Protein AF-A0A7S2SPG0-F1 (afdb_monomer)

Structure (mmCIF, N/CA/C/O backbone):
data_AF-A0A7S2SPG0-F1
#
_entry.id   AF-A0A7S2SPG0-F1
#
loop_
_atom_site.group_PDB
_atom_site.id
_atom_site.type_symbol
_atom_site.label_atom_id
_atom_site.label_alt_id
_atom_site.label_comp_id
_atom_site.label_asym_id
_atom_site.label_entity_id
_atom_site.label_seq_id
_atom_site.pdbx_PDB_ins_code
_atom_site.Cartn_x
_atom_site.Cartn_y
_atom_site.Cartn_z
_atom_site.occupancy
_atom_site.B_iso_or_equiv
_atom_site.auth_seq_id
_atom_site.auth_comp_id
_atom_site.auth_asym_id
_atom_site.auth_atom_id
_atom_site.pdbx_PDB_model_num
ATOM 1 N N . CYS A 1 1 ? -19.051 16.362 50.973 1.00 33.84 1 CYS A N 1
ATOM 2 C CA . CYS A 1 1 ? -20.013 16.097 49.892 1.00 33.84 1 CYS A CA 1
ATOM 3 C C . CYS A 1 1 ? -20.230 14.604 49.915 1.00 33.84 1 CYS A C 1
ATOM 5 O O . CYS A 1 1 ? -19.245 13.893 49.806 1.00 33.84 1 CYS A O 1
ATOM 7 N N . GLU A 1 2 ? -21.424 14.134 50.247 1.00 32.09 2 GLU A N 1
ATOM 8 C CA . GLU A 1 2 ? -21.723 12.703 50.167 1.00 32.09 2 GLU A CA 1
ATOM 9 C C . GLU A 1 2 ? -21.779 12.334 48.688 1.00 32.09 2 GLU A C 1
ATOM 11 O O . GLU A 1 2 ? -22.306 13.106 47.884 1.00 32.09 2 GLU A O 1
ATOM 16 N N . ALA A 1 3 ? -21.163 11.215 48.315 1.00 42.97 3 ALA A N 1
ATOM 17 C CA . ALA A 1 3 ? -21.293 10.710 46.964 1.00 42.97 3 ALA A CA 1
ATOM 18 C C . ALA A 1 3 ? -22.770 10.392 46.726 1.00 42.97 3 ALA A C 1
ATOM 20 O O . ALA A 1 3 ? -23.352 9.570 47.435 1.00 42.97 3 ALA A O 1
ATOM 21 N N . ALA A 1 4 ? -23.383 11.087 45.772 1.00 53.12 4 ALA A N 1
ATOM 22 C CA . ALA A 1 4 ? -24.693 10.709 45.283 1.00 53.12 4 ALA A CA 1
ATOM 23 C C . ALA A 1 4 ? -24.499 9.411 44.496 1.00 53.12 4 ALA A C 1
ATOM 25 O O . ALA A 1 4 ? -23.894 9.417 43.428 1.00 53.12 4 ALA A O 1
ATOM 26 N N . TRP A 1 5 ? -24.934 8.297 45.074 1.00 60.16 5 TRP A N 1
ATOM 27 C CA . TRP A 1 5 ? -25.077 7.051 44.337 1.00 60.16 5 TRP A CA 1
ATOM 28 C C . TRP A 1 5 ? -26.116 7.290 43.244 1.00 60.16 5 TRP A C 1
ATOM 30 O O . TRP A 1 5 ? -27.226 7.733 43.548 1.00 60.16 5 TRP A O 1
ATOM 40 N N . GLU A 1 6 ? -25.762 7.035 41.987 1.00 73.31 6 GLU A N 1
ATOM 41 C CA . GLU A 1 6 ? -26.775 6.921 40.944 1.00 73.31 6 GLU A CA 1
ATOM 42 C C . GLU A 1 6 ? -27.509 5.600 41.162 1.00 73.31 6 GLU A C 1
ATOM 44 O O . GLU A 1 6 ? -26.894 4.540 41.289 1.00 73.31 6 GLU A O 1
ATOM 49 N N . THR A 1 7 ? -28.828 5.679 41.290 1.00 79.19 7 THR A N 1
ATOM 50 C CA . THR A 1 7 ? -29.678 4.521 41.540 1.00 79.19 7 THR A CA 1
ATOM 51 C C . THR A 1 7 ? -30.852 4.535 40.580 1.00 79.19 7 THR A C 1
ATOM 53 O O . THR A 1 7 ? -31.368 5.586 40.196 1.00 79.19 7 THR A O 1
ATOM 56 N N . PHE A 1 8 ? -31.300 3.344 40.213 1.00 85.38 8 PHE A N 1
ATOM 57 C CA . PHE A 1 8 ? -32.547 3.131 39.500 1.00 85.38 8 PHE A CA 1
ATOM 58 C C . PHE A 1 8 ? -33.284 1.958 40.145 1.00 85.38 8 PHE A C 1
ATOM 60 O O . PHE A 1 8 ? -32.693 1.145 40.857 1.00 85.38 8 PHE A O 1
ATOM 67 N N . ALA A 1 9 ? -34.587 1.874 39.895 1.00 84.31 9 ALA A N 1
ATOM 68 C CA . ALA A 1 9 ? -35.409 0.759 40.340 1.00 84.31 9 ALA A CA 1
ATOM 69 C C . ALA A 1 9 ? -35.769 -0.123 39.142 1.00 84.31 9 ALA A C 1
ATOM 71 O O . ALA A 1 9 ? -36.218 0.377 38.110 1.00 84.31 9 ALA A O 1
ATOM 72 N N . LEU A 1 10 ? -35.620 -1.437 39.300 1.00 84.00 10 LEU A N 1
ATOM 73 C CA . LEU A 1 10 ? -36.009 -2.433 38.305 1.00 84.00 10 LEU A CA 1
ATOM 74 C C . LEU A 1 10 ? -37.016 -3.399 38.922 1.00 84.00 10 LEU A C 1
ATOM 76 O O . LEU A 1 10 ? -36.796 -3.943 40.002 1.00 84.00 10 LEU A O 1
ATOM 80 N N . THR A 1 11 ? -38.134 -3.632 38.235 1.00 81.25 11 THR A N 1
ATOM 81 C CA . THR A 1 11 ? -39.127 -4.605 38.711 1.00 81.25 11 THR A CA 1
ATOM 82 C C . THR A 1 11 ? -38.699 -6.027 38.350 1.00 81.25 11 THR A C 1
ATOM 84 O O . THR A 1 11 ? -38.148 -6.260 37.277 1.00 81.25 11 THR A O 1
ATOM 87 N N . ALA A 1 12 ? -39.039 -7.015 39.181 1.00 74.56 12 ALA A N 1
ATOM 88 C CA . ALA A 1 12 ? -38.758 -8.426 38.885 1.00 74.56 12 ALA A CA 1
ATOM 89 C C . ALA A 1 12 ? -39.431 -8.929 37.581 1.00 74.56 12 ALA A C 1
ATOM 91 O O . ALA A 1 12 ? -38.989 -9.894 36.952 1.00 74.56 12 ALA A O 1
ATOM 92 N N . ASN A 1 13 ? -40.491 -8.255 37.127 1.00 76.25 13 ASN A N 1
ATOM 93 C CA . ASN A 1 13 ? -41.183 -8.586 35.882 1.00 76.25 13 ASN A CA 1
ATOM 94 C C . ASN A 1 13 ? -40.542 -7.963 34.636 1.00 76.25 13 ASN A C 1
ATOM 96 O O . ASN A 1 13 ? -40.964 -8.315 33.538 1.00 76.25 13 ASN A O 1
ATOM 100 N N . ALA A 1 14 ? -39.524 -7.113 34.790 1.00 84.62 14 ALA A N 1
ATOM 101 C CA . ALA A 1 14 ? -38.835 -6.489 33.669 1.00 84.62 14 ALA A CA 1
ATOM 102 C C . ALA A 1 14 ? -38.272 -7.535 32.692 1.00 84.62 14 ALA A C 1
ATOM 104 O O . ALA A 1 14 ? -37.868 -8.639 33.077 1.00 84.62 14 ALA A O 1
ATOM 105 N N . SER A 1 15 ? -38.285 -7.190 31.415 1.00 88.88 15 SER A N 1
ATOM 106 C CA . SER A 1 15 ? -37.595 -7.893 30.341 1.00 88.88 15 SER A CA 1
ATOM 107 C C . SER A 1 15 ? -36.087 -7.627 30.382 1.00 88.88 15 SER A C 1
ATOM 109 O O . SER A 1 15 ? -35.615 -6.723 31.069 1.00 88.88 15 SER A O 1
ATOM 111 N N . GLU A 1 16 ? -35.325 -8.416 29.626 1.00 89.81 16 GLU A N 1
ATOM 112 C CA . GLU A 1 16 ? -33.881 -8.212 29.438 1.00 89.81 16 GLU A CA 1
ATOM 113 C C . GLU A 1 16 ? -33.576 -6.821 28.868 1.00 89.81 16 GLU A C 1
ATOM 115 O O . GLU A 1 16 ? -32.728 -6.121 29.409 1.00 89.81 16 GLU A O 1
ATOM 120 N N . ALA A 1 17 ? -34.352 -6.368 27.876 1.00 90.88 17 ALA A N 1
ATOM 121 C CA . ALA A 1 17 ? -34.214 -5.035 27.286 1.00 90.88 17 ALA A CA 1
ATOM 122 C C . ALA A 1 17 ? -34.545 -3.899 28.272 1.00 90.88 17 ALA A C 1
ATOM 124 O O . ALA A 1 17 ? -33.915 -2.847 28.243 1.00 90.88 17 ALA A O 1
ATOM 125 N N . GLU A 1 18 ? -35.526 -4.090 29.160 1.00 91.56 18 GLU A N 1
ATOM 126 C CA . GLU A 1 18 ? -35.825 -3.107 30.213 1.00 91.56 18 GLU A CA 1
ATOM 127 C C . GLU A 1 18 ? -34.725 -3.066 31.282 1.00 91.56 18 GLU A C 1
ATOM 129 O O . GLU A 1 18 ? -34.444 -1.997 31.815 1.00 91.56 18 GLU A O 1
ATOM 134 N N . CYS A 1 19 ? -34.093 -4.205 31.585 1.00 90.88 19 CYS A N 1
ATOM 135 C CA . CYS A 1 19 ? -32.920 -4.265 32.457 1.00 90.88 19 CYS A CA 1
ATOM 136 C C . CYS A 1 19 ? -31.725 -3.537 31.831 1.00 90.88 19 CYS A C 1
ATOM 138 O O . CYS A 1 19 ? -31.141 -2.680 32.488 1.00 90.88 19 CYS A O 1
ATOM 140 N N . GLU A 1 20 ? -31.408 -3.834 30.568 1.00 91.75 20 GLU A N 1
ATOM 141 C CA . GLU A 1 20 ? -30.327 -3.190 29.810 1.00 91.75 20 GLU A CA 1
ATOM 142 C C . GLU A 1 20 ? -30.519 -1.672 29.784 1.00 91.75 20 GLU A C 1
ATOM 144 O O . GLU A 1 20 ? -29.670 -0.931 30.275 1.00 91.75 20 GLU A O 1
ATOM 149 N N . ALA A 1 21 ? -31.698 -1.214 29.353 1.00 90.88 21 ALA A N 1
ATOM 150 C CA . ALA A 1 21 ? -32.011 0.208 29.293 1.00 90.88 21 ALA A CA 1
ATOM 151 C C . ALA A 1 21 ? -31.927 0.899 30.663 1.00 90.88 21 ALA A C 1
ATOM 153 O O . ALA A 1 21 ? -31.549 2.064 30.727 1.00 90.88 21 ALA A O 1
ATOM 154 N N . ALA A 1 22 ? -32.285 0.212 31.754 1.00 90.25 22 ALA A N 1
ATOM 155 C CA . ALA A 1 22 ? -32.208 0.773 33.099 1.00 90.25 22 ALA A CA 1
ATOM 156 C C . ALA A 1 22 ? -30.7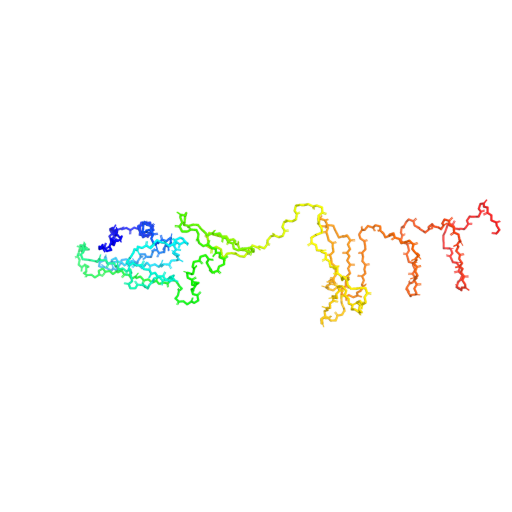55 0.945 33.573 1.00 90.25 22 ALA A C 1
ATOM 158 O O . ALA A 1 22 ? -30.412 2.002 34.101 1.00 90.25 22 ALA A O 1
ATOM 159 N N . TRP A 1 23 ? -29.892 -0.044 33.331 1.00 88.69 23 TRP A N 1
ATOM 160 C CA . TRP A 1 23 ? -28.461 0.052 33.634 1.00 88.69 23 TRP A CA 1
ATOM 161 C C . TRP A 1 23 ? -27.761 1.130 32.804 1.00 88.69 23 TRP A C 1
ATOM 163 O O . TRP A 1 23 ? -26.967 1.885 33.353 1.00 88.69 23 TRP A O 1
ATOM 173 N N . GLU A 1 24 ? -28.100 1.265 31.522 1.00 89.25 24 GLU A N 1
ATOM 174 C CA . GLU A 1 24 ? -27.547 2.298 30.630 1.00 89.25 24 GLU A CA 1
ATOM 175 C C . GLU A 1 24 ? -28.074 3.719 30.924 1.00 89.25 24 GLU A C 1
ATOM 177 O O . GLU A 1 24 ? -27.635 4.687 30.303 1.00 89.25 24 GLU A O 1
ATOM 182 N N . THR A 1 25 ? -28.991 3.891 31.891 1.00 86.69 25 THR A N 1
ATOM 183 C CA . THR A 1 25 ? -29.312 5.234 32.419 1.00 86.69 25 THR A CA 1
ATOM 184 C C . THR A 1 25 ? -28.245 5.775 33.363 1.00 86.69 25 THR A C 1
ATOM 186 O O . THR A 1 25 ? -28.190 6.989 33.576 1.00 86.69 25 THR A O 1
ATOM 189 N N . LEU A 1 26 ? -27.415 4.894 33.929 1.00 82.19 26 LEU A N 1
ATOM 190 C CA . LEU A 1 26 ? -26.302 5.290 34.774 1.00 82.19 26 LEU A CA 1
ATOM 191 C C . LEU A 1 26 ? -25.246 5.966 33.904 1.00 82.19 26 LEU A C 1
ATOM 193 O O . LEU A 1 26 ? -24.768 5.398 32.924 1.00 82.19 26 LEU A O 1
ATOM 197 N N . THR A 1 27 ? -24.849 7.182 34.264 1.00 78.12 27 THR A N 1
ATOM 198 C CA . THR A 1 27 ? -23.947 7.993 33.436 1.00 78.12 27 THR A CA 1
ATOM 199 C C . THR A 1 27 ? -22.568 7.361 33.284 1.00 78.12 27 THR A C 1
ATOM 201 O O . THR A 1 27 ? -21.860 7.627 32.319 1.00 78.12 27 THR A O 1
ATOM 204 N N . ASN A 1 28 ? -22.186 6.489 34.215 1.00 73.19 28 ASN A N 1
ATOM 205 C CA . ASN A 1 28 ? -20.940 5.739 34.193 1.00 73.19 28 ASN A CA 1
ATOM 206 C C . ASN A 1 28 ? -21.048 4.374 33.489 1.00 73.19 28 ASN A C 1
ATOM 208 O O . ASN A 1 28 ? -20.110 3.591 33.606 1.00 73.19 28 ASN A O 1
ATOM 212 N N . VAL A 1 29 ? -22.133 4.076 32.767 1.00 80.25 29 VAL A N 1
ATOM 213 C CA . VAL A 1 29 ? -22.357 2.804 32.060 1.00 80.25 29 VAL A CA 1
ATOM 214 C C . VAL A 1 29 ? -22.743 3.087 30.606 1.00 80.25 29 VAL A C 1
ATOM 216 O O . VAL A 1 29 ? -23.726 3.768 30.354 1.00 80.25 29 VAL A O 1
ATOM 219 N N . GLU A 1 30 ? -21.964 2.596 29.632 1.00 83.12 30 GLU A N 1
ATOM 220 C CA . GLU A 1 30 ? -22.268 2.807 28.201 1.00 83.12 30 GLU A CA 1
ATOM 221 C C . GLU A 1 30 ? -23.033 1.628 27.611 1.00 83.12 30 GLU A C 1
ATOM 223 O O . GLU A 1 30 ? -23.935 1.839 26.805 1.00 83.12 30 GLU A O 1
ATOM 228 N N . ARG A 1 31 ? -22.642 0.398 27.965 1.00 86.81 31 ARG A N 1
ATOM 229 C CA . ARG A 1 31 ? -23.320 -0.805 27.494 1.00 86.81 31 ARG A CA 1
ATOM 230 C C . ARG A 1 31 ? -23.255 -1.952 28.483 1.00 86.81 31 ARG A C 1
ATOM 232 O O . ARG A 1 31 ? -22.168 -2.288 28.970 1.00 86.81 31 ARG A O 1
ATOM 239 N N . VAL A 1 32 ? -24.396 -2.602 28.685 1.00 89.00 32 VAL A N 1
ATOM 240 C CA . VAL A 1 32 ? -24.493 -3.876 29.403 1.00 89.00 32 VAL A CA 1
ATOM 241 C C . VAL A 1 32 ? -25.325 -4.888 28.628 1.00 89.00 32 VAL A C 1
ATOM 243 O O . VAL A 1 32 ? -26.234 -4.533 27.891 1.00 89.00 32 VAL A O 1
ATOM 246 N N . THR A 1 33 ? -25.084 -6.164 28.889 1.00 91.50 33 THR A N 1
ATOM 247 C CA . THR A 1 33 ? -25.973 -7.250 28.497 1.00 91.50 33 THR A CA 1
ATOM 248 C C . THR A 1 33 ? -26.693 -7.753 29.744 1.00 91.50 33 THR A C 1
ATOM 250 O O . THR A 1 33 ? -26.061 -8.207 30.700 1.00 91.50 33 THR A O 1
ATOM 253 N N . CYS A 1 34 ? -28.025 -7.706 29.746 1.00 91.00 34 CYS A N 1
ATOM 254 C CA . CYS A 1 34 ? -28.840 -8.302 30.803 1.00 91.00 34 CYS A CA 1
ATOM 255 C C . CYS A 1 34 ? -29.406 -9.651 30.356 1.00 91.00 34 CYS A C 1
ATOM 257 O O . CYS A 1 34 ? -30.200 -9.706 29.424 1.00 91.00 34 CYS A O 1
ATOM 259 N N . ASN A 1 35 ? -29.085 -10.723 31.079 1.00 89.38 35 ASN A N 1
ATOM 260 C CA . ASN A 1 35 ? -29.704 -12.034 30.889 1.00 89.38 35 ASN A CA 1
ATOM 261 C C . ASN A 1 35 ? -30.684 -12.324 32.027 1.00 89.38 35 ASN A C 1
ATOM 263 O O . ASN A 1 35 ? -30.310 -12.297 33.204 1.00 89.38 35 ASN A O 1
ATOM 267 N N . LYS A 1 36 ? -31.933 -12.644 31.687 1.00 85.06 36 LYS A N 1
ATOM 268 C CA . LYS A 1 36 ? -32.958 -13.060 32.642 1.00 85.06 36 LYS A CA 1
ATOM 269 C C . LYS A 1 36 ? -32.997 -14.583 32.692 1.00 85.06 36 LYS A C 1
ATOM 271 O O . LYS A 1 36 ? -33.364 -15.253 31.730 1.00 85.06 36 LYS A O 1
ATOM 276 N N . GLY A 1 37 ? -32.635 -15.146 33.839 1.00 76.38 37 GLY A N 1
ATOM 277 C CA . GLY A 1 37 ? -32.713 -16.585 34.067 1.00 76.38 37 GLY A CA 1
ATOM 278 C C . GLY A 1 37 ? -34.148 -17.105 33.957 1.00 76.38 37 GLY A C 1
ATOM 279 O O . GLY A 1 37 ? -35.115 -16.401 34.258 1.00 76.38 37 GLY A O 1
ATOM 280 N N . VAL A 1 38 ? -34.291 -18.365 33.535 1.00 65.00 38 VAL A N 1
ATOM 281 C CA . VAL A 1 38 ? -35.595 -19.038 33.474 1.00 65.00 38 VAL A CA 1
ATOM 282 C C . VAL A 1 38 ? -36.173 -19.114 34.893 1.00 65.00 38 VAL A C 1
ATOM 284 O O . VAL A 1 38 ? -35.480 -19.627 35.777 1.00 65.00 38 VAL A O 1
ATOM 287 N N . PRO A 1 39 ? -37.417 -18.654 35.132 1.00 62.78 39 PRO A N 1
ATOM 288 C CA . PRO A 1 39 ? -38.024 -18.752 36.448 1.00 62.78 39 PRO A CA 1
ATOM 289 C C . PRO A 1 39 ? -38.052 -20.205 36.912 1.00 62.78 39 PRO A C 1
ATOM 291 O O . PRO A 1 39 ? -38.530 -21.089 36.194 1.00 62.78 39 PRO A O 1
ATOM 294 N N . GLY A 1 40 ? -37.534 -20.461 38.113 1.00 59.72 40 GLY A N 1
ATOM 295 C CA . GLY A 1 40 ? -37.641 -21.777 38.731 1.00 59.72 40 GLY A CA 1
ATOM 296 C C . GLY A 1 40 ? -39.110 -22.166 38.984 1.00 59.72 40 GLY A C 1
ATOM 297 O O . GLY A 1 40 ? -40.012 -21.340 38.833 1.00 59.72 40 GLY A O 1
ATOM 298 N N . PRO A 1 41 ? -39.387 -23.397 39.456 1.00 51.62 41 PRO A N 1
ATOM 299 C CA . PRO A 1 41 ? -40.741 -23.854 39.809 1.00 51.62 41 PRO A CA 1
ATOM 300 C C . PRO A 1 41 ? -41.483 -22.952 40.811 1.00 51.62 41 PRO A C 1
ATOM 302 O O . PRO A 1 41 ? -42.696 -23.071 40.970 1.00 51.62 41 PRO A O 1
ATOM 305 N N . VAL A 1 42 ? -40.746 -22.078 41.502 1.00 55.25 42 VAL A N 1
ATOM 306 C CA . VAL A 1 42 ? -41.217 -21.166 42.547 1.00 55.25 42 VAL A CA 1
ATOM 307 C C . VAL A 1 42 ? -41.361 -19.716 42.054 1.00 55.25 42 VAL A C 1
ATOM 309 O O . VAL A 1 42 ? -41.791 -18.859 42.818 1.00 55.25 42 VAL A O 1
ATOM 312 N N . GLY A 1 43 ? -41.047 -19.433 40.784 1.00 57.25 43 GLY A N 1
ATOM 313 C CA . GLY A 1 43 ? -41.118 -18.085 40.212 1.00 57.25 43 GLY A CA 1
ATOM 314 C C . GLY A 1 43 ? -39.936 -17.176 40.566 1.00 57.25 43 GLY A C 1
ATOM 315 O O . GLY A 1 43 ? -40.066 -15.962 40.429 1.00 57.25 43 GLY A O 1
ATOM 316 N N . ASP A 1 44 ? -38.805 -17.734 41.013 1.00 62.53 44 ASP A N 1
ATOM 317 C CA . ASP A 1 44 ? -37.601 -16.955 41.326 1.00 62.53 44 ASP A CA 1
ATOM 318 C C . ASP A 1 44 ? -37.099 -16.219 40.072 1.00 62.53 44 ASP A C 1
ATOM 320 O O . ASP A 1 44 ? -36.987 -16.812 38.997 1.00 62.53 44 ASP A O 1
ATOM 324 N N . VAL A 1 45 ? -36.792 -14.929 40.204 1.00 70.19 45 VAL A N 1
ATOM 325 C CA . VAL A 1 45 ? -36.241 -14.112 39.117 1.00 70.19 45 VAL A CA 1
ATOM 326 C C . VAL A 1 45 ? -34.747 -13.923 39.345 1.00 70.19 45 VAL A C 1
ATOM 328 O O . VAL A 1 45 ? -34.330 -13.438 40.396 1.00 70.19 45 VAL A O 1
ATOM 331 N N . MET A 1 46 ? -33.963 -14.293 38.335 1.00 74.62 46 MET A N 1
ATOM 332 C CA . MET A 1 46 ? -32.512 -14.139 38.302 1.00 74.62 46 MET A CA 1
ATOM 333 C C . MET A 1 46 ? -32.155 -13.161 37.185 1.00 74.62 46 MET A C 1
ATOM 335 O O . MET A 1 46 ? -32.545 -13.399 36.041 1.00 74.62 46 MET A O 1
ATOM 339 N N . PHE A 1 47 ? -31.400 -12.108 37.492 1.00 83.44 47 PHE A N 1
ATOM 340 C CA . PHE A 1 47 ? -30.743 -11.289 36.472 1.00 83.44 47 PHE A CA 1
ATOM 341 C C . PHE A 1 47 ? -29.228 -11.448 36.581 1.00 83.44 47 PHE A C 1
ATOM 343 O O . PHE A 1 47 ? -28.651 -11.271 37.657 1.00 83.44 47 PHE A O 1
ATOM 350 N N . THR A 1 48 ? -28.601 -11.766 35.454 1.00 86.25 48 THR A N 1
ATOM 351 C CA . THR A 1 48 ? -27.152 -11.693 35.275 1.00 86.25 48 THR A CA 1
ATOM 352 C C . THR A 1 48 ? -26.861 -10.471 34.424 1.00 86.25 48 THR A C 1
ATOM 354 O O . THR A 1 48 ? -27.275 -10.414 33.266 1.00 86.25 48 THR A O 1
ATOM 357 N N . VAL A 1 49 ? -26.184 -9.491 35.013 1.00 87.50 49 VAL A N 1
ATOM 358 C CA . VAL A 1 49 ? -25.812 -8.238 34.352 1.00 87.50 49 VAL A CA 1
ATOM 359 C C . VAL A 1 49 ? -24.344 -8.326 33.978 1.00 87.50 49 VAL A C 1
ATOM 361 O O . VAL A 1 49 ? -23.495 -8.573 34.835 1.00 87.50 49 VAL A O 1
ATOM 364 N N . ILE A 1 50 ? -24.060 -8.142 32.698 1.00 86.25 50 ILE A N 1
ATOM 365 C CA . ILE A 1 50 ? -22.740 -8.312 32.112 1.00 86.25 50 ILE A CA 1
ATOM 366 C C . ILE A 1 50 ? -22.283 -6.960 31.563 1.00 86.25 50 ILE A C 1
ATOM 368 O O . ILE A 1 50 ? -22.945 -6.395 30.697 1.00 86.25 50 ILE A O 1
ATOM 372 N N . PHE A 1 51 ? -21.168 -6.425 32.059 1.00 83.50 51 PHE A N 1
ATOM 373 C CA . PHE A 1 51 ? -20.640 -5.139 31.593 1.00 83.50 51 PHE A CA 1
ATOM 374 C C . PHE A 1 51 ? -19.840 -5.296 30.298 1.00 83.50 51 PHE A C 1
ATOM 376 O O . PHE A 1 51 ? -18.738 -5.846 30.304 1.00 83.50 51 PHE A O 1
ATOM 383 N N . ASP A 1 52 ? -20.381 -4.775 29.194 1.00 81.69 52 ASP A N 1
ATOM 384 C CA . ASP A 1 52 ? -19.748 -4.846 27.874 1.00 81.69 52 ASP A CA 1
ATOM 385 C C . ASP A 1 52 ? -18.830 -3.651 27.606 1.00 81.69 52 ASP A C 1
ATOM 387 O O . ASP A 1 52 ? -17.761 -3.801 27.006 1.00 81.69 52 ASP A O 1
ATOM 391 N N . LYS A 1 53 ? -19.254 -2.444 28.008 1.00 77.25 53 LYS A N 1
ATOM 392 C CA . LYS A 1 53 ? -18.509 -1.212 27.737 1.00 77.25 53 LYS A CA 1
ATOM 393 C C . LYS A 1 53 ? -18.803 -0.109 28.754 1.00 77.25 53 LYS A C 1
ATOM 395 O O . LYS A 1 53 ? -19.953 0.174 29.084 1.00 77.25 53 LYS A O 1
ATOM 400 N N . PHE A 1 54 ? -17.745 0.573 29.180 1.00 77.31 54 PHE A N 1
ATOM 401 C CA . PHE A 1 54 ? -17.828 1.829 29.926 1.00 77.31 54 PHE A CA 1
ATOM 402 C C . PHE A 1 54 ? -17.669 3.033 28.983 1.00 77.31 54 PHE A C 1
ATOM 404 O O . PHE A 1 54 ? -16.942 2.904 27.991 1.00 77.31 54 PHE A O 1
ATOM 411 N N . PRO A 1 55 ? -18.285 4.193 29.292 1.00 72.38 55 PRO A N 1
ATOM 412 C CA . PRO A 1 55 ? -18.179 5.395 28.467 1.00 72.38 55 PRO A CA 1
ATOM 413 C C . PRO A 1 55 ? -16.725 5.807 28.233 1.00 72.38 55 PRO A C 1
ATOM 415 O O . PRO A 1 55 ? -15.884 5.661 29.115 1.00 72.38 55 PRO A O 1
ATOM 418 N N . VAL A 1 56 ? -16.431 6.353 27.048 1.00 67.94 56 VAL A N 1
ATOM 419 C CA . VAL A 1 56 ? -15.086 6.855 26.688 1.00 67.94 56 VAL A CA 1
ATOM 420 C C . VAL A 1 56 ? -14.752 8.169 27.403 1.00 67.94 56 VAL A C 1
ATOM 422 O O . VAL A 1 56 ? -13.584 8.445 27.687 1.00 67.94 56 VAL A O 1
ATOM 425 N N . ILE A 1 57 ? -15.762 8.964 27.763 1.00 65.12 57 ILE A N 1
ATOM 426 C CA . ILE A 1 57 ? -15.595 10.146 28.614 1.00 65.12 57 ILE A CA 1
ATOM 427 C C . ILE A 1 57 ? -15.892 9.728 30.060 1.00 65.12 57 ILE A C 1
ATOM 429 O O . ILE A 1 57 ? -16.999 9.267 30.335 1.00 65.12 57 ILE A O 1
ATOM 433 N N . PRO A 1 58 ? -14.934 9.864 30.993 1.00 59.44 58 PRO A N 1
ATOM 434 C CA . PRO A 1 58 ? -15.114 9.355 32.340 1.00 59.44 58 PRO A CA 1
ATOM 435 C C . PRO A 1 58 ? -16.084 10.250 33.107 1.00 59.44 58 PRO A C 1
ATOM 437 O O . PRO A 1 58 ? -15.849 11.446 33.281 1.00 59.44 58 PRO A O 1
ATOM 440 N N . HIS A 1 59 ? -17.145 9.654 33.637 1.00 63.16 59 HIS A N 1
ATOM 441 C CA . HIS A 1 59 ? -18.055 10.322 34.559 1.00 63.16 59 HIS A CA 1
ATOM 442 C C . HIS A 1 59 ? -17.510 10.174 35.988 1.00 63.16 59 HIS A C 1
ATOM 444 O O . HIS A 1 59 ? -17.876 9.266 36.729 1.00 63.16 59 HIS A O 1
ATOM 450 N N . GLN A 1 60 ? -16.557 11.038 36.356 1.00 58.16 60 GLN A N 1
ATOM 451 C CA . GLN A 1 60 ? -15.957 11.067 37.696 1.00 58.16 60 GLN A CA 1
ATOM 452 C C . GLN A 1 60 ? -16.649 12.084 38.608 1.00 58.16 60 GLN A C 1
ATOM 454 O O . GLN A 1 60 ? -16.983 13.197 38.200 1.00 58.16 60 GLN A O 1
ATOM 459 N N . SER A 1 61 ? -16.790 11.719 39.884 1.00 51.91 61 SER A N 1
ATOM 460 C CA . SER A 1 61 ? -17.095 12.661 40.965 1.00 51.91 61 SER A CA 1
ATOM 461 C C . SER A 1 61 ? -15.826 12.950 41.770 1.00 51.91 61 SER A C 1
ATOM 463 O O . SER A 1 61 ? -14.852 12.205 41.718 1.00 51.91 61 SER A O 1
ATOM 465 N N . ASN A 1 62 ? -15.834 13.998 42.592 1.00 47.03 62 ASN A N 1
ATOM 466 C CA . ASN A 1 62 ? -14.724 14.349 43.492 1.00 47.03 62 ASN A CA 1
ATOM 467 C C . ASN A 1 62 ? -14.442 13.320 44.614 1.00 47.03 62 ASN A C 1
ATOM 469 O O . ASN A 1 62 ? -13.669 13.611 45.526 1.00 47.03 62 ASN A O 1
ATOM 473 N N . ILE A 1 63 ? -15.105 12.162 44.586 1.00 47.62 63 ILE A N 1
ATOM 474 C CA . ILE A 1 63 ? -15.053 11.107 45.607 1.00 47.62 63 ILE A CA 1
ATOM 475 C C . ILE A 1 63 ? -14.727 9.744 44.982 1.00 47.62 63 ILE A C 1
ATOM 477 O O . ILE A 1 63 ? -14.160 8.893 45.663 1.00 47.62 63 ILE A O 1
ATOM 481 N N . PHE A 1 64 ? -15.022 9.545 43.694 1.00 53.59 64 PHE A N 1
ATOM 482 C CA . PHE A 1 64 ? -14.743 8.303 42.982 1.00 53.59 64 PHE A CA 1
ATOM 483 C C . PHE A 1 64 ? -13.931 8.576 41.719 1.00 53.59 64 PHE A C 1
ATOM 485 O O . PHE A 1 64 ? -14.412 9.182 40.762 1.00 53.59 64 PHE A O 1
ATOM 492 N N . THR A 1 65 ? -12.694 8.085 41.733 1.00 56.12 65 THR A N 1
ATOM 493 C CA . THR A 1 65 ? -11.772 8.073 40.598 1.00 56.12 65 THR A CA 1
ATOM 494 C C . THR A 1 65 ? -11.330 6.634 40.364 1.00 56.12 65 THR A C 1
ATOM 496 O O . THR A 1 65 ? -10.930 5.958 41.312 1.00 56.12 65 THR A O 1
ATOM 499 N N . HIS A 1 66 ? -11.391 6.168 39.121 1.00 56.75 66 HIS A N 1
ATOM 500 C CA . HIS A 1 66 ? -10.836 4.880 38.713 1.00 56.75 66 HIS A CA 1
ATOM 501 C C . HIS A 1 66 ? -10.002 5.072 37.442 1.00 56.75 66 HIS A C 1
ATOM 503 O O . HIS A 1 66 ? -10.344 5.902 36.599 1.00 56.75 66 HIS A O 1
ATOM 509 N N . ASP A 1 67 ? -8.942 4.281 37.285 1.00 53.50 67 ASP A N 1
ATOM 510 C CA . ASP A 1 67 ? -8.018 4.323 36.138 1.00 53.50 67 ASP A CA 1
ATOM 511 C C . ASP A 1 67 ? -8.519 3.455 34.966 1.00 53.50 67 ASP A C 1
ATOM 513 O O . ASP A 1 67 ? -7.745 2.880 34.198 1.00 53.50 67 ASP A O 1
ATOM 517 N N . GLY A 1 68 ? -9.847 3.361 34.822 1.00 57.97 68 GLY A N 1
ATOM 518 C CA . GLY A 1 68 ? -10.517 2.401 33.939 1.00 57.97 68 GLY A CA 1
ATOM 519 C C . GLY A 1 68 ? -10.850 1.100 34.633 1.00 57.97 68 GLY A C 1
ATOM 520 O O . GLY A 1 68 ? -10.135 0.685 35.536 1.00 57.97 68 GLY A O 1
ATOM 521 N N . ASN A 1 69 ? -11.945 0.473 34.210 1.00 64.56 69 ASN A N 1
ATOM 522 C CA . ASN A 1 69 ? -12.439 -0.773 34.788 1.00 64.56 69 ASN A CA 1
ATOM 523 C C . ASN A 1 69 ? -12.679 -0.699 36.310 1.00 64.56 69 ASN A C 1
ATOM 525 O O . ASN A 1 69 ? -11.918 -1.288 37.088 1.00 64.56 69 ASN A O 1
ATOM 529 N N . PRO A 1 70 ? -13.697 0.061 36.759 1.00 72.00 70 PRO A N 1
ATOM 530 C CA . PRO A 1 70 ? -14.078 0.066 38.167 1.00 72.00 70 PRO A CA 1
ATOM 531 C C . PRO A 1 70 ? -14.331 -1.371 38.641 1.00 72.00 70 PRO A C 1
ATOM 533 O O . PRO A 1 70 ? -14.827 -2.208 37.892 1.00 72.00 70 PRO A O 1
ATOM 536 N N . THR A 1 71 ? -13.956 -1.688 39.880 1.00 73.62 71 THR A N 1
ATOM 537 C CA . THR A 1 71 ? -14.107 -3.061 40.381 1.00 73.62 71 THR A CA 1
ATOM 538 C C . THR A 1 71 ? -15.587 -3.441 40.433 1.00 73.62 71 THR A C 1
ATOM 540 O O . THR A 1 71 ? -16.415 -2.610 40.801 1.00 73.62 71 THR A O 1
ATOM 543 N N . ILE A 1 72 ? -15.933 -4.703 40.150 1.00 75.38 72 ILE A N 1
ATOM 544 C CA . ILE A 1 72 ? -17.325 -5.200 40.233 1.00 75.38 72 ILE A CA 1
ATOM 545 C C . ILE A 1 72 ? -17.969 -4.867 41.592 1.00 75.38 72 ILE A C 1
ATOM 547 O O . ILE A 1 72 ? -19.154 -4.572 41.663 1.00 75.38 72 ILE A O 1
ATOM 551 N N . ALA A 1 73 ? -17.180 -4.819 42.672 1.00 75.19 73 ALA A N 1
ATOM 552 C CA . ALA A 1 73 ? -17.642 -4.444 44.011 1.00 75.19 73 ALA A CA 1
ATOM 553 C C . ALA A 1 73 ? -18.177 -2.999 44.131 1.00 75.19 73 ALA A C 1
ATOM 555 O O . ALA A 1 73 ? -18.789 -2.665 45.144 1.00 75.19 73 ALA A O 1
ATOM 556 N N . SER A 1 74 ? -17.935 -2.140 43.138 1.00 75.31 74 SER A N 1
ATOM 557 C CA . SER A 1 74 ? -18.515 -0.794 43.058 1.00 75.31 74 SER A CA 1
ATOM 558 C C . SER A 1 74 ? -19.962 -0.788 42.555 1.00 75.31 74 SER A C 1
ATOM 560 O O . SER A 1 74 ? -20.661 0.207 42.743 1.00 75.31 74 SER A O 1
ATOM 562 N N . PHE A 1 75 ? -20.431 -1.905 41.994 1.00 78.19 75 PHE A N 1
ATOM 563 C CA . PHE A 1 75 ? -21.805 -2.102 41.552 1.00 78.19 75 PHE A CA 1
ATOM 564 C C . PHE A 1 75 ? -22.493 -3.085 42.492 1.00 78.19 75 PHE A C 1
ATOM 566 O O . PHE A 1 75 ? -21.985 -4.168 42.780 1.00 78.19 75 PHE A O 1
ATOM 573 N N . THR A 1 76 ? -23.659 -2.707 43.005 1.00 81.25 76 THR A N 1
ATOM 574 C CA . THR A 1 76 ? -24.427 -3.567 43.906 1.00 81.25 76 THR A CA 1
ATOM 575 C C . THR A 1 76 ? -25.894 -3.526 43.511 1.00 81.25 76 THR A C 1
ATOM 577 O O . THR A 1 76 ? -26.375 -2.508 43.017 1.00 81.25 76 THR A O 1
ATOM 580 N N . CYS A 1 77 ? -26.603 -4.631 43.723 1.00 79.19 77 CYS A N 1
ATOM 581 C CA . CYS A 1 77 ? -28.052 -4.667 43.589 1.00 79.19 77 CYS A CA 1
ATOM 582 C C . CYS A 1 77 ? -28.649 -4.711 44.994 1.00 79.19 77 CYS A C 1
ATOM 584 O O . CYS A 1 77 ? -28.361 -5.636 45.759 1.00 79.19 77 CYS A O 1
ATOM 586 N N . ASP A 1 78 ? -29.483 -3.733 45.330 1.00 81.62 78 ASP A N 1
ATOM 587 C CA . ASP A 1 78 ? -30.270 -3.779 46.556 1.00 81.62 78 ASP A CA 1
ATOM 588 C C . ASP A 1 78 ? -31.521 -4.638 46.322 1.00 81.62 78 ASP A C 1
ATOM 590 O O . ASP A 1 78 ? -32.357 -4.336 45.471 1.00 81.62 78 ASP A O 1
ATOM 594 N N . LEU A 1 79 ? -31.628 -5.743 47.061 1.00 78.00 79 LEU A N 1
ATOM 595 C CA . LEU A 1 79 ? -32.748 -6.683 46.974 1.00 78.00 79 LEU A CA 1
ATOM 596 C C . LEU A 1 79 ? -33.759 -6.513 48.120 1.00 78.00 79 LEU A C 1
ATOM 598 O O . LEU A 1 79 ? -34.707 -7.292 48.214 1.00 78.00 79 LEU A O 1
ATOM 602 N N . THR A 1 80 ? -33.570 -5.529 49.006 1.00 76.44 80 THR A N 1
ATOM 603 C CA . THR A 1 80 ? -34.387 -5.357 50.221 1.00 76.44 80 THR A CA 1
ATOM 604 C C . THR A 1 80 ? -35.853 -5.038 49.930 1.00 76.44 80 THR A C 1
ATOM 606 O O . THR A 1 80 ? -36.724 -5.413 50.715 1.00 76.44 80 THR A O 1
ATOM 609 N N . GLU A 1 81 ? -36.143 -4.413 48.789 1.00 71.69 81 GLU A N 1
ATOM 610 C CA . GLU A 1 81 ? -37.502 -4.055 48.365 1.00 71.69 81 GLU A CA 1
ATOM 611 C C . GLU A 1 81 ? -38.178 -5.123 47.485 1.00 71.69 81 GLU A C 1
ATOM 613 O O . GLU A 1 81 ? -39.312 -4.939 47.035 1.00 71.69 81 GLU A O 1
ATOM 618 N N . VAL A 1 82 ? -37.526 -6.265 47.236 1.00 69.44 82 VAL A N 1
ATOM 619 C CA . VAL A 1 82 ? -38.106 -7.328 46.406 1.00 69.44 82 VAL A CA 1
ATOM 620 C C . VAL A 1 82 ? -39.192 -8.070 47.187 1.00 69.44 82 VAL A C 1
ATOM 622 O O . VAL A 1 82 ? -38.922 -8.870 48.082 1.00 69.44 82 VAL A O 1
ATOM 625 N N . ILE A 1 83 ? -40.452 -7.826 46.825 1.00 65.75 83 ILE A N 1
ATOM 626 C CA . ILE A 1 83 ? -41.610 -8.495 47.427 1.00 65.75 83 ILE A CA 1
ATOM 627 C C . ILE A 1 83 ? -41.874 -9.819 46.699 1.00 65.75 83 ILE A C 1
ATOM 629 O O . ILE A 1 83 ? -42.152 -9.843 45.500 1.00 65.75 83 ILE A O 1
ATOM 633 N N . ALA A 1 84 ? -41.833 -10.927 47.440 1.00 59.47 84 ALA A N 1
ATOM 634 C CA . ALA A 1 84 ? -42.153 -12.256 46.932 1.00 59.47 84 ALA A CA 1
ATOM 635 C C . ALA A 1 84 ? -43.611 -12.353 46.444 1.00 59.47 84 ALA A C 1
ATOM 637 O O . ALA A 1 84 ? -44.554 -12.172 47.217 1.00 59.47 84 ALA A O 1
ATOM 638 N N . ALA A 1 85 ? -43.809 -12.725 45.179 1.00 57.03 85 ALA A N 1
ATOM 639 C CA . ALA A 1 85 ? -45.101 -13.187 44.682 1.00 57.03 85 ALA A CA 1
ATOM 640 C C . ALA A 1 85 ? -45.205 -14.712 44.885 1.00 57.03 85 ALA A C 1
ATOM 642 O O . ALA A 1 85 ? -44.886 -15.488 43.992 1.00 57.03 85 AL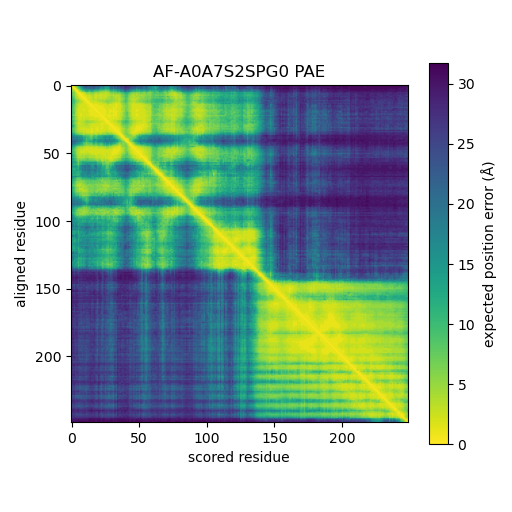A A O 1
ATOM 643 N N . GLY A 1 86 ? -45.621 -15.162 46.076 1.00 62.09 86 GLY A N 1
ATOM 644 C CA . GLY A 1 86 ? -45.806 -16.591 46.388 1.00 62.09 86 GLY A CA 1
ATOM 645 C C . GLY A 1 86 ? -44.761 -17.162 47.357 1.00 62.09 86 GLY A C 1
ATOM 646 O O . GLY A 1 86 ? -44.422 -16.517 48.342 1.00 62.09 86 GLY A O 1
ATOM 647 N N . THR A 1 87 ? -44.288 -18.394 47.127 1.00 55.94 87 THR A N 1
ATOM 648 C CA . THR A 1 87 ? -43.357 -19.123 48.025 1.00 55.94 87 THR A CA 1
ATOM 649 C C . THR A 1 87 ? -41.868 -18.885 47.728 1.00 55.94 87 THR A C 1
ATOM 651 O O . THR A 1 87 ? -41.022 -19.525 48.346 1.00 55.94 87 THR A O 1
ATOM 654 N N . SER A 1 88 ? -41.540 -18.011 46.772 1.00 56.44 88 SER A N 1
ATOM 655 C CA . SER A 1 88 ? -40.164 -17.697 46.351 1.00 56.44 88 SER A CA 1
ATOM 656 C C . SER A 1 88 ? -39.516 -16.727 47.346 1.00 56.44 88 SER A C 1
ATOM 658 O O . SER A 1 88 ? -40.034 -15.632 47.547 1.00 56.44 88 SER A O 1
ATOM 660 N N . THR A 1 89 ? -38.391 -17.095 47.961 1.00 59.03 89 THR A N 1
ATOM 661 C CA . THR A 1 89 ? -37.729 -16.296 49.017 1.00 59.03 89 THR A CA 1
ATOM 662 C C . THR A 1 89 ? -36.299 -15.878 48.678 1.00 59.03 89 THR A C 1
ATOM 664 O O . THR A 1 89 ? -35.585 -15.404 49.561 1.00 59.03 89 THR A O 1
ATOM 667 N N . SER A 1 90 ? -35.825 -16.097 47.451 1.00 63.78 90 SER A N 1
ATOM 668 C CA . SER A 1 90 ? -34.397 -15.939 47.143 1.00 63.78 90 SER A CA 1
ATOM 669 C C . SER A 1 90 ? -34.154 -15.268 45.789 1.00 63.78 90 SER A C 1
ATOM 671 O O . SER A 1 90 ? -33.600 -15.898 44.890 1.00 63.78 90 SER A O 1
ATOM 673 N N . PRO A 1 91 ? -34.547 -13.987 45.630 1.00 69.19 91 PRO A N 1
ATOM 674 C CA . PRO A 1 91 ? -34.126 -13.199 44.480 1.00 69.19 91 PRO A CA 1
ATOM 675 C C . PRO A 1 91 ? -32.601 -13.066 44.459 1.00 69.19 91 PRO 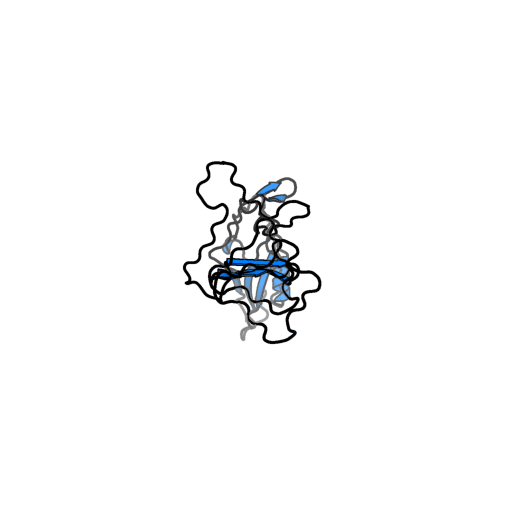A C 1
ATOM 677 O O . PRO A 1 91 ? -31.940 -13.082 45.500 1.00 69.19 91 PRO A O 1
ATOM 680 N N . SER A 1 92 ? -32.042 -12.929 43.264 1.00 74.62 92 SER A N 1
ATOM 681 C CA . SER A 1 92 ? -30.601 -12.911 43.050 1.00 74.62 92 SER A CA 1
ATOM 682 C C . SER A 1 92 ? -30.252 -11.967 41.907 1.00 74.62 92 SER A C 1
ATOM 684 O O . SER A 1 92 ? -30.923 -11.942 40.873 1.00 74.62 92 SER A O 1
ATOM 686 N N . CYS A 1 93 ? -29.184 -11.208 42.107 1.00 77.94 93 CYS A N 1
ATOM 687 C CA . CYS A 1 93 ? -28.596 -10.328 41.114 1.00 77.94 93 CYS A CA 1
ATOM 688 C C . CYS A 1 93 ? -27.097 -10.597 41.110 1.00 77.94 93 CYS A C 1
ATOM 690 O O . CYS A 1 93 ? -26.454 -10.489 42.158 1.00 77.94 93 CYS A O 1
ATOM 692 N N . VAL A 1 94 ? -26.561 -10.997 39.963 1.00 82.69 94 VAL A N 1
ATOM 693 C CA . VAL A 1 94 ? -25.131 -11.268 39.799 1.00 82.69 94 VAL A CA 1
ATOM 694 C C . VAL A 1 94 ? -24.590 -10.308 38.751 1.00 82.69 94 VAL A C 1
ATOM 696 O O . VAL A 1 94 ? -25.164 -10.188 37.669 1.00 82.69 94 VAL A O 1
ATOM 699 N N . VAL A 1 95 ? -23.502 -9.623 39.097 1.00 83.56 95 VAL A N 1
ATOM 700 C CA . VAL A 1 95 ? -22.781 -8.717 38.202 1.00 83.56 95 VAL A CA 1
ATOM 701 C C . VAL A 1 95 ? -21.474 -9.387 37.801 1.00 83.56 95 VAL A C 1
ATOM 703 O O . VAL A 1 95 ? -20.719 -9.828 38.670 1.00 83.56 95 VAL A O 1
ATOM 706 N N . GLU A 1 96 ? -21.219 -9.472 36.501 1.00 82.19 96 GLU A N 1
ATOM 707 C CA . GLU A 1 96 ? -20.019 -10.090 35.934 1.00 82.19 96 GLU A CA 1
ATOM 708 C C . GLU A 1 96 ? -19.371 -9.167 34.887 1.00 82.19 96 GLU A C 1
ATOM 710 O O . GLU A 1 96 ? -20.057 -8.439 34.169 1.00 82.19 96 GLU A O 1
ATOM 715 N N . ASP A 1 97 ? -18.040 -9.218 34.782 1.00 76.44 97 ASP A N 1
ATOM 716 C CA . ASP A 1 97 ? -17.284 -8.534 33.724 1.00 76.44 97 ASP A CA 1
ATOM 717 C C . ASP A 1 97 ? -17.092 -9.466 32.521 1.00 76.44 97 ASP A C 1
ATOM 719 O O . ASP A 1 97 ? -16.734 -10.636 32.684 1.00 76.44 97 ASP A O 1
ATOM 723 N N . VAL A 1 98 ? -17.215 -8.934 31.300 1.00 73.88 98 VAL A N 1
ATOM 724 C CA . VAL A 1 98 ? -16.891 -9.687 30.069 1.00 73.88 98 VAL A CA 1
ATOM 725 C C . VAL A 1 98 ? -15.389 -9.939 29.947 1.00 73.88 98 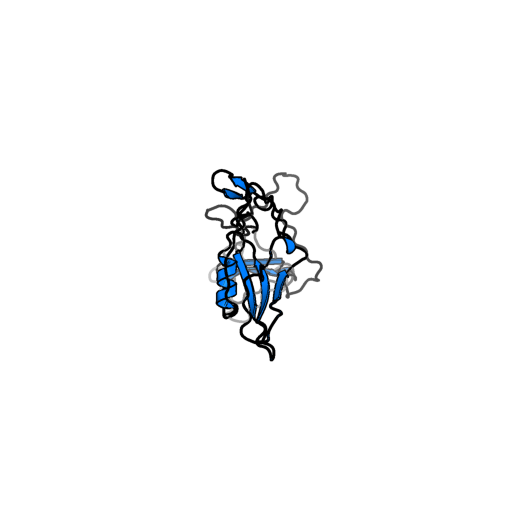VAL A C 1
ATOM 727 O O . VAL A 1 98 ? -14.956 -10.980 29.448 1.00 73.88 98 VAL A O 1
ATOM 730 N N . VAL A 1 99 ? -14.572 -8.978 30.385 1.00 67.25 99 VAL A N 1
ATOM 731 C CA . VAL A 1 99 ? -13.118 -9.004 30.222 1.00 67.25 99 VAL A CA 1
ATOM 732 C C . VAL A 1 99 ? -12.446 -8.511 31.500 1.00 67.25 99 VAL A C 1
ATOM 734 O O . VAL A 1 99 ? -12.432 -7.321 31.772 1.00 67.25 99 VAL A O 1
ATOM 737 N N . ALA A 1 100 ? -11.814 -9.421 32.247 1.00 66.06 100 ALA A N 1
ATOM 738 C CA . ALA A 1 100 ? -11.062 -9.094 33.468 1.00 66.06 100 ALA A CA 1
ATOM 739 C C . ALA A 1 100 ? -9.534 -8.974 33.251 1.00 66.06 100 ALA A C 1
ATOM 741 O O . ALA A 1 100 ? -8.772 -8.782 34.197 1.00 66.06 100 ALA A O 1
ATOM 742 N N . THR A 1 101 ? -9.050 -9.142 32.014 1.00 61.56 101 THR A N 1
ATOM 743 C CA . THR A 1 101 ? -7.611 -9.149 31.685 1.00 61.56 101 THR A CA 1
ATOM 744 C C . THR A 1 101 ? -7.331 -8.365 30.408 1.00 61.56 101 THR A C 1
ATOM 746 O O . THR A 1 101 ? -8.183 -8.298 29.531 1.00 61.56 101 THR A O 1
ATOM 749 N N . ASN A 1 102 ? -6.130 -7.787 30.285 1.00 55.31 102 ASN A N 1
ATOM 750 C CA . ASN A 1 102 ? -5.727 -6.974 29.125 1.00 55.31 102 ASN A CA 1
ATOM 751 C C . ASN A 1 102 ? -6.673 -5.790 28.837 1.00 55.31 102 ASN A C 1
ATOM 753 O O . ASN A 1 102 ? -6.879 -5.392 27.689 1.00 55.31 102 ASN A O 1
ATOM 757 N N . ILE A 1 103 ? -7.267 -5.248 29.898 1.00 63.09 103 ILE A N 1
ATOM 758 C CA . ILE A 1 103 ? -8.156 -4.099 29.820 1.00 63.09 103 ILE A CA 1
ATOM 759 C C . ILE A 1 103 ? -7.291 -2.873 29.545 1.00 63.09 103 ILE A C 1
ATOM 761 O O . ILE A 1 103 ? -6.277 -2.666 30.216 1.00 63.09 103 ILE A O 1
ATOM 765 N N . LYS A 1 104 ? -7.654 -2.093 28.522 1.00 60.97 104 LYS A N 1
ATOM 766 C CA . LYS A 1 104 ? -6.941 -0.855 28.195 1.00 60.97 104 LYS A CA 1
ATOM 767 C C . LYS A 1 104 ? -7.007 0.084 29.402 1.00 60.97 104 LYS A C 1
ATOM 769 O O . LYS A 1 104 ? -8.091 0.408 29.877 1.00 60.97 104 LYS A O 1
ATOM 774 N N . GLU A 1 105 ? -5.838 0.503 29.877 1.00 59.22 105 GLU A N 1
ATOM 775 C CA . GLU A 1 105 ? -5.698 1.481 30.956 1.00 59.22 105 GLU A CA 1
ATOM 776 C C . GLU A 1 105 ? -6.347 2.808 30.541 1.00 59.22 105 GLU A C 1
ATOM 778 O O . GLU A 1 105 ? -6.114 3.309 29.437 1.00 59.22 105 GLU A O 1
ATOM 783 N N . TYR A 1 106 ? -7.156 3.391 31.421 1.00 64.56 106 TYR A N 1
ATOM 784 C CA . TYR A 1 106 ? -7.907 4.616 31.152 1.00 64.56 106 TYR A CA 1
ATOM 785 C C . TYR A 1 106 ? -7.056 5.833 31.491 1.00 64.56 106 TYR A C 1
ATOM 787 O O . TYR A 1 106 ? -7.329 6.632 32.386 1.00 64.56 106 TYR A O 1
ATOM 795 N N . ARG A 1 107 ? -5.948 5.947 30.770 1.00 71.69 107 ARG A N 1
ATOM 796 C CA . ARG A 1 107 ? -5.065 7.097 30.877 1.00 71.69 107 ARG A CA 1
ATOM 797 C C . ARG A 1 107 ? -5.682 8.276 30.129 1.00 71.69 107 ARG A C 1
ATOM 799 O O . ARG A 1 107 ? -6.223 8.096 29.041 1.00 71.69 107 ARG A O 1
ATOM 806 N N . PHE A 1 108 ? -5.554 9.489 30.672 1.00 74.69 108 PHE A N 1
ATOM 807 C CA . PHE A 1 108 ? -6.026 10.708 30.005 1.00 74.69 108 PHE A CA 1
ATOM 808 C C . PHE A 1 108 ? -5.529 10.781 28.556 1.00 74.69 108 PHE A C 1
ATOM 810 O O . PHE A 1 108 ? -4.321 10.700 28.310 1.00 74.69 108 PHE A O 1
ATOM 817 N N . CYS A 1 109 ? -6.474 10.897 27.618 1.00 79.81 109 CYS A N 1
ATOM 818 C CA . CYS A 1 109 ? -6.231 10.903 26.173 1.00 79.81 109 CYS A CA 1
ATOM 819 C C . CYS A 1 109 ? -5.327 9.756 25.705 1.00 79.81 109 CYS A C 1
ATOM 821 O O . CYS A 1 109 ? -4.429 9.958 24.890 1.00 79.81 109 CYS A O 1
ATOM 823 N N . SER A 1 110 ? -5.479 8.573 26.310 1.00 83.19 110 SER A N 1
ATOM 824 C CA . SER A 1 110 ? -4.665 7.376 26.061 1.00 83.19 110 SER A CA 1
ATOM 825 C C . SER A 1 110 ? -3.151 7.585 26.247 1.00 83.19 110 SER A C 1
ATOM 827 O O . SER A 1 110 ? -2.345 6.787 25.769 1.00 83.19 110 SER A O 1
ATOM 829 N N . GLY A 1 111 ? -2.735 8.666 26.925 1.00 83.94 111 GLY A N 1
ATOM 830 C CA . GLY A 1 111 ? -1.339 9.116 26.986 1.00 83.94 111 GLY A CA 1
ATOM 831 C C . GLY A 1 111 ? -0.781 9.635 25.652 1.00 83.94 111 GLY A C 1
ATOM 832 O O . GLY A 1 111 ? 0.433 9.770 25.520 1.00 83.94 111 GLY A O 1
ATOM 833 N N . ARG A 1 112 ? -1.659 9.893 24.680 1.00 87.75 112 ARG A N 1
ATOM 834 C CA . ARG A 1 112 ? -1.385 10.220 23.271 1.00 87.75 112 ARG A CA 1
ATOM 835 C C . ARG A 1 112 ? -2.026 11.543 22.848 1.00 87.75 112 ARG A C 1
ATOM 837 O O . ARG A 1 112 ? -2.153 11.829 21.665 1.00 87.75 112 ARG A O 1
ATOM 844 N N . GLY A 1 113 ? -2.431 12.358 23.813 1.00 86.44 113 GLY A N 1
ATOM 845 C CA . GLY A 1 113 ? -3.028 13.667 23.592 1.00 86.44 113 GLY A CA 1
ATOM 846 C C . GLY A 1 113 ? -2.966 14.526 24.848 1.00 86.44 113 GLY A C 1
ATOM 847 O O . GLY A 1 113 ? -2.667 14.035 25.942 1.00 86.44 113 GLY A O 1
ATOM 848 N N . LEU A 1 114 ? -3.234 15.818 24.687 1.00 85.06 114 LEU A N 1
ATOM 849 C CA . LEU A 1 114 ? -3.409 16.757 25.788 1.00 85.06 114 LEU A CA 1
ATOM 850 C C . LEU A 1 114 ? -4.898 16.857 26.124 1.00 85.06 114 LEU A C 1
ATOM 852 O O . LEU A 1 114 ? -5.729 17.103 25.256 1.00 85.06 114 LEU A O 1
ATOM 856 N N . CYS A 1 115 ? -5.242 16.674 27.397 1.00 82.44 115 CYS A N 1
ATOM 857 C CA . CYS A 1 115 ? -6.615 16.843 27.861 1.00 82.44 115 CYS A CA 1
ATOM 858 C C . CYS A 1 115 ? -6.921 18.336 28.037 1.00 82.44 115 CYS A C 1
ATOM 860 O O . CYS A 1 115 ? -6.308 18.994 28.884 1.00 82.44 115 CYS A O 1
ATOM 862 N N . ASN A 1 116 ? -7.880 18.867 27.273 1.00 78.94 116 ASN A N 1
ATOM 863 C CA . ASN A 1 116 ? -8.441 20.185 27.538 1.00 78.94 116 ASN A CA 1
ATOM 864 C C . ASN A 1 116 ? -9.434 20.074 28.702 1.00 78.94 116 ASN A C 1
ATOM 866 O O . ASN A 1 116 ? -10.576 19.650 28.535 1.00 78.94 116 ASN A O 1
ATOM 870 N N . THR A 1 117 ? -9.007 20.492 29.892 1.00 76.50 117 THR A N 1
ATOM 871 C CA . THR A 1 117 ? -9.807 20.378 31.120 1.00 76.50 117 THR A CA 1
ATOM 872 C C . THR A 1 117 ? -10.983 21.352 31.199 1.00 76.50 117 THR A C 1
ATOM 874 O O . THR A 1 117 ? -11.796 21.235 32.113 1.00 76.50 117 THR A O 1
ATOM 877 N N . ILE A 1 118 ? -11.089 22.308 30.271 1.00 74.62 118 ILE A N 1
ATOM 878 C CA . ILE A 1 118 ? -12.213 23.251 30.200 1.00 74.62 118 ILE A CA 1
ATOM 879 C C . ILE A 1 118 ? -13.367 22.639 29.401 1.00 74.62 118 ILE A C 1
ATOM 881 O O . ILE A 1 118 ? -14.522 22.762 29.797 1.00 74.62 118 ILE A O 1
ATOM 885 N N . GLU A 1 119 ? -13.051 21.975 28.290 1.00 75.69 119 GLU A N 1
ATOM 886 C CA . GLU A 1 119 ? -14.045 21.409 27.367 1.00 75.69 119 GLU A CA 1
ATOM 887 C C . GLU A 1 119 ? -14.282 19.910 27.592 1.00 75.69 119 GLU A C 1
ATOM 889 O O . GLU A 1 119 ? -15.295 19.379 27.146 1.00 75.69 119 GLU A O 1
ATOM 894 N N . GLY A 1 120 ? -13.371 19.223 28.291 1.00 73.00 120 GLY A N 1
ATOM 895 C CA . GLY A 1 120 ? -13.429 17.773 28.501 1.00 73.00 120 GLY A CA 1
ATOM 896 C C . GLY A 1 120 ? -13.071 16.961 27.253 1.00 73.00 120 GLY A C 1
ATOM 897 O O . GLY A 1 120 ? -13.435 15.792 27.165 1.00 73.00 120 GLY A O 1
ATOM 898 N N . VAL A 1 121 ? -12.378 17.577 26.290 1.00 78.88 121 VAL A N 1
ATOM 899 C CA . VAL A 1 121 ? -12.030 16.989 24.987 1.00 78.88 121 VAL A CA 1
ATOM 900 C C . VAL A 1 121 ? -10.518 16.772 24.887 1.00 78.88 121 VAL A C 1
ATOM 902 O O . VAL A 1 121 ? -9.727 17.572 25.394 1.00 78.88 121 VAL A O 1
ATOM 905 N N . CYS A 1 122 ? -10.113 15.682 24.236 1.00 84.69 122 CYS A N 1
ATOM 906 C CA . CYS A 1 122 ? -8.715 15.374 23.963 1.00 84.69 122 CYS A CA 1
ATOM 907 C C . CYS A 1 122 ? -8.225 16.025 22.667 1.00 84.69 122 CYS A C 1
ATOM 909 O O . CYS A 1 122 ? -8.831 15.857 21.613 1.00 84.69 122 CYS A O 1
ATOM 911 N N . ASP A 1 123 ? -7.094 16.720 22.753 1.00 88.06 123 ASP A N 1
ATOM 912 C CA . ASP A 1 123 ? -6.330 17.194 21.602 1.00 88.06 123 ASP A CA 1
ATOM 913 C C . ASP A 1 123 ? -5.232 16.169 21.288 1.00 88.06 123 ASP A C 1
ATOM 915 O O . ASP A 1 123 ? -4.277 16.001 22.059 1.00 88.06 123 ASP A O 1
ATOM 919 N N . CYS A 1 124 ? -5.418 15.399 20.219 1.00 86.62 124 CYS A N 1
ATOM 920 C CA . CYS A 1 124 ? -4.584 14.242 19.922 1.00 86.62 124 CYS A CA 1
ATOM 921 C C . CYS A 1 124 ? -3.234 14.626 19.321 1.00 86.62 124 CYS A C 1
ATOM 923 O O . CYS A 1 124 ? -3.114 15.545 18.513 1.00 86.62 124 CYS A O 1
ATOM 925 N N . GLN A 1 125 ? -2.192 13.888 19.708 1.00 89.69 125 GLN A N 1
ATOM 926 C CA . GLN A 1 125 ? -0.902 13.966 19.035 1.00 89.69 125 GLN A CA 1
ATOM 927 C C . GLN A 1 125 ? -1.065 13.575 17.559 1.00 89.69 125 GLN A C 1
ATOM 929 O O . GLN A 1 125 ? -1.950 12.778 17.235 1.00 89.69 125 GLN A O 1
ATOM 934 N N . PRO A 1 126 ? -0.194 14.084 16.668 1.00 83.94 126 PRO A N 1
ATOM 935 C CA . PRO A 1 126 ? -0.161 13.627 15.286 1.00 83.94 126 PRO A CA 1
ATOM 936 C C . PRO A 1 126 ? -0.108 12.097 15.223 1.00 83.94 126 PRO A C 1
ATOM 938 O O . PRO A 1 126 ? 0.588 11.483 16.032 1.00 83.94 126 PRO A O 1
ATOM 941 N N . GLU A 1 127 ? -0.827 11.512 14.261 1.00 82.12 127 GLU A N 1
ATOM 942 C CA . GLU A 1 127 ? -1.010 10.059 14.079 1.00 82.12 127 GLU A CA 1
ATOM 943 C C . GLU A 1 127 ? -2.005 9.388 15.043 1.00 82.12 127 GLU A C 1
ATOM 945 O O . GLU A 1 127 ? -2.163 8.169 14.994 1.00 82.12 127 GLU A O 1
ATOM 950 N N . PHE A 1 128 ? -2.718 10.140 15.889 1.00 84.69 128 PHE A N 1
ATOM 951 C CA . PHE A 1 128 ? -3.783 9.598 16.739 1.00 84.69 128 PHE A CA 1
ATOM 952 C C . PHE A 1 128 ? -5.117 10.315 16.529 1.00 84.69 128 PHE A C 1
ATOM 954 O O . PHE A 1 128 ? -5.168 11.529 16.351 1.00 84.69 128 PHE A O 1
ATOM 961 N N . THR A 1 129 ? -6.202 9.546 16.577 1.00 84.44 129 THR A N 1
ATOM 962 C CA . THR A 1 129 ? -7.587 10.012 16.442 1.00 84.44 129 THR A CA 1
ATOM 963 C C . THR A 1 129 ? -8.503 9.254 17.412 1.00 84.44 129 THR A C 1
ATOM 965 O O . THR A 1 129 ? -8.037 8.450 18.225 1.00 84.44 129 THR A O 1
ATOM 968 N N . GLY A 1 130 ? -9.802 9.533 17.365 1.00 79.19 130 GLY A N 1
ATOM 969 C CA . GLY A 1 130 ? -10.782 9.068 18.347 1.00 79.19 130 GLY A CA 1
ATOM 970 C C . GLY A 1 130 ? -10.954 10.050 19.510 1.00 79.19 130 GLY A C 1
ATOM 971 O O . GLY A 1 130 ? -10.133 10.942 19.729 1.00 79.19 130 GLY A O 1
ATOM 972 N N . ALA A 1 131 ? -12.053 9.912 20.255 1.00 79.62 131 ALA A N 1
ATOM 973 C CA . ALA A 1 131 ? -12.431 10.863 21.309 1.00 79.62 131 ALA A CA 1
ATOM 974 C C . ALA A 1 131 ? -11.437 10.889 22.487 1.00 79.62 131 ALA A C 1
ATOM 976 O O . ALA A 1 131 ? -11.375 11.875 23.224 1.00 79.62 131 ALA A O 1
ATOM 977 N N . ALA A 1 132 ? -10.650 9.825 22.650 1.00 79.50 132 ALA A N 1
ATOM 978 C CA . ALA A 1 132 ? -9.598 9.685 23.646 1.00 79.50 132 ALA A CA 1
ATOM 979 C C . ALA A 1 132 ? -8.214 9.429 23.016 1.00 79.50 132 ALA A C 1
ATOM 981 O O . ALA A 1 132 ? -7.315 8.958 23.719 1.00 79.50 132 ALA A O 1
ATOM 982 N N . CYS A 1 133 ? -8.011 9.736 21.729 1.00 84.50 133 CYS A N 1
ATOM 983 C CA . CYS A 1 133 ? -6.755 9.478 21.006 1.00 84.50 133 CYS A CA 1
ATOM 984 C C . CYS A 1 133 ? -6.330 7.997 21.036 1.00 84.50 133 CYS A C 1
ATOM 986 O O . CYS A 1 133 ? -5.148 7.656 21.146 1.00 84.50 133 CYS A O 1
ATOM 988 N N . GLU A 1 134 ? -7.319 7.108 21.042 1.00 80.75 134 GLU A N 1
ATOM 989 C CA . GLU A 1 134 ? -7.182 5.664 21.195 1.00 80.75 134 GLU A CA 1
ATOM 990 C C . GLU A 1 134 ? -6.969 4.930 19.866 1.00 80.75 134 GLU A C 1
ATOM 992 O O . GLU A 1 134 ? -6.566 3.759 19.868 1.00 80.75 134 GLU A O 1
ATOM 997 N N . GLU A 1 135 ? -7.235 5.611 18.753 1.00 84.94 135 GLU A N 1
ATOM 998 C CA . GLU A 1 135 ? -7.081 5.113 17.392 1.00 84.94 135 GLU A CA 1
ATOM 999 C C . GLU A 1 135 ? -5.814 5.698 16.758 1.00 84.94 135 GLU A C 1
ATOM 1001 O O . GLU A 1 135 ? -5.448 6.840 17.019 1.00 84.94 135 GLU A O 1
ATOM 1006 N N . PHE A 1 136 ? -5.120 4.912 15.932 1.00 81.12 136 PHE A N 1
ATOM 1007 C CA . PHE A 1 136 ? -3.971 5.387 15.158 1.00 81.12 136 PHE A CA 1
ATOM 1008 C C . PHE A 1 136 ? -4.465 5.837 13.783 1.00 81.12 136 PHE A C 1
ATOM 1010 O O . PHE A 1 136 ? -5.033 5.026 13.047 1.00 81.12 136 PHE A O 1
ATOM 1017 N N . ASP A 1 137 ? -4.254 7.104 13.440 1.00 77.19 137 ASP A N 1
ATOM 1018 C CA . ASP A 1 137 ? -4.632 7.652 12.143 1.00 77.19 137 ASP A CA 1
ATOM 1019 C C . ASP A 1 137 ? -3.658 7.140 11.073 1.00 77.19 137 ASP A C 1
ATOM 1021 O O . ASP A 1 137 ? -2.452 7.394 11.119 1.00 77.19 137 ASP A O 1
ATOM 1025 N N . ARG A 1 138 ? -4.168 6.343 10.130 1.00 64.00 138 ARG A N 1
ATOM 1026 C CA . ARG A 1 138 ? -3.374 5.741 9.052 1.00 64.00 138 ARG A CA 1
ATOM 1027 C C . ARG A 1 138 ? -3.940 6.087 7.683 1.00 64.00 138 ARG A C 1
ATOM 1029 O O . ARG A 1 138 ? -4.046 5.208 6.830 1.00 64.00 138 ARG A O 1
ATOM 1036 N N . GLU A 1 139 ? -4.261 7.354 7.453 1.00 65.44 139 GLU A N 1
ATOM 1037 C CA . GLU A 1 139 ? -4.595 7.844 6.118 1.00 65.44 139 GLU A CA 1
ATOM 1038 C C . GLU A 1 139 ? -3.617 8.937 5.663 1.00 65.44 139 GLU A C 1
ATOM 1040 O O . GLU A 1 139 ? -3.672 10.089 6.083 1.00 65.44 139 GLU A O 1
ATOM 1045 N N . VAL A 1 140 ? -2.691 8.578 4.767 1.00 62.62 140 VAL A N 1
ATOM 1046 C CA . VAL A 1 140 ? -1.862 9.571 4.067 1.00 62.62 140 VAL A CA 1
ATOM 1047 C C . VAL A 1 140 ? -2.689 10.128 2.911 1.00 62.62 140 VAL A C 1
ATOM 1049 O O . VAL A 1 140 ? -2.613 9.643 1.784 1.00 62.62 140 VAL A O 1
ATOM 1052 N N . VAL A 1 141 ? -3.510 11.139 3.192 1.00 63.97 141 VAL A N 1
ATOM 1053 C CA . VAL A 1 141 ? -4.214 11.908 2.158 1.00 63.97 141 VAL A CA 1
ATOM 1054 C C . VAL A 1 141 ? -3.291 13.029 1.680 1.00 63.97 141 VAL A C 1
ATOM 1056 O O . VAL A 1 141 ? -3.174 14.070 2.323 1.00 63.97 141 VAL A O 1
ATOM 1059 N N . SER A 1 142 ? -2.619 12.850 0.540 1.00 63.91 142 SER A N 1
ATOM 1060 C CA . SER A 1 142 ? -1.913 13.960 -0.107 1.00 63.91 142 SER A CA 1
ATOM 1061 C C . SER A 1 142 ? -2.887 14.742 -0.993 1.00 63.91 142 SER A C 1
ATOM 1063 O O . SER A 1 142 ? -3.205 14.328 -2.107 1.00 63.91 142 SER A O 1
ATOM 1065 N N . ALA A 1 143 ? -3.362 15.891 -0.517 1.00 58.38 143 ALA A N 1
ATOM 1066 C CA . ALA A 1 143 ? -4.025 16.876 -1.365 1.00 58.38 143 ALA A CA 1
ATOM 1067 C C . ALA A 1 143 ? -2.987 17.921 -1.815 1.00 58.38 143 ALA A C 1
ATOM 1069 O O . ALA A 1 143 ? -2.688 18.857 -1.077 1.00 58.38 143 ALA A O 1
ATOM 1070 N N . GLY A 1 144 ? -2.390 17.751 -3.001 1.00 70.44 144 GLY A N 1
ATOM 1071 C CA . GLY A 1 144 ? -1.450 18.727 -3.574 1.00 70.44 144 GLY A CA 1
ATOM 1072 C C . GLY A 1 144 ? -0.440 18.143 -4.566 1.00 70.44 144 GLY A C 1
ATOM 1073 O O . GLY A 1 144 ? -0.396 16.938 -4.774 1.00 70.44 144 GLY A O 1
ATOM 1074 N N . ASP A 1 145 ? 0.383 19.020 -5.148 1.00 75.44 145 ASP A N 1
ATOM 1075 C CA . ASP A 1 145 ? 1.462 18.716 -6.113 1.00 75.44 145 ASP A CA 1
ATOM 1076 C C . ASP A 1 145 ? 2.773 18.272 -5.425 1.00 75.44 145 ASP A C 1
ATOM 1078 O O . ASP A 1 145 ? 3.873 18.568 -5.879 1.00 75.44 145 ASP A O 1
ATOM 1082 N N . ASN A 1 146 ? 2.665 17.637 -4.256 1.00 80.31 146 ASN A N 1
ATOM 1083 C CA . ASN A 1 146 ? 3.823 17.184 -3.488 1.00 80.31 146 ASN A CA 1
ATOM 1084 C C . ASN A 1 146 ? 4.031 15.683 -3.689 1.00 80.31 146 ASN A C 1
ATOM 1086 O O . ASN A 1 146 ? 3.062 14.927 -3.784 1.00 80.31 146 ASN A O 1
ATOM 1090 N N . ASP A 1 147 ? 5.289 15.246 -3.667 1.00 83.44 147 ASP A N 1
ATOM 1091 C CA . ASP A 1 147 ? 5.618 13.824 -3.656 1.00 83.44 147 ASP A CA 1
ATOM 1092 C C . ASP A 1 147 ? 5.009 13.147 -2.420 1.00 83.44 147 ASP A C 1
ATOM 1094 O O . ASP A 1 147 ? 5.244 13.566 -1.285 1.00 83.44 147 ASP A O 1
ATOM 1098 N N . VAL A 1 148 ? 4.278 12.048 -2.629 1.00 85.56 148 VAL A N 1
ATOM 1099 C CA . VAL A 1 148 ? 3.828 11.178 -1.526 1.00 85.56 148 VAL A CA 1
ATOM 1100 C C . VAL A 1 148 ? 5.029 10.526 -0.833 1.00 85.56 148 VAL A C 1
ATOM 1102 O O . VAL A 1 148 ? 5.020 10.315 0.377 1.00 85.56 148 VAL A O 1
ATOM 1105 N N . LEU A 1 149 ? 6.079 10.216 -1.599 1.00 87.31 149 LEU A N 1
ATOM 1106 C CA . LEU A 1 149 ? 7.328 9.658 -1.097 1.00 87.31 149 LEU A CA 1
ATOM 1107 C C . LEU A 1 149 ? 8.512 10.235 -1.877 1.00 87.31 149 LEU A C 1
ATOM 1109 O O . LEU A 1 149 ? 8.703 9.908 -3.046 1.00 87.31 149 LEU A O 1
ATOM 1113 N N . LEU A 1 150 ? 9.343 11.024 -1.193 1.00 89.38 150 LEU A N 1
ATOM 1114 C CA . LEU A 1 150 ? 10.635 11.483 -1.698 1.00 89.38 150 LEU A CA 1
ATOM 1115 C C . LEU A 1 150 ? 11.769 10.790 -0.933 1.00 89.38 150 LEU A C 1
ATOM 1117 O O . LEU A 1 150 ? 11.923 10.973 0.274 1.00 89.38 150 LEU A O 1
ATOM 1121 N N . LEU A 1 151 ? 12.596 10.026 -1.648 1.00 92.12 151 LEU A N 1
ATOM 1122 C CA . LEU A 1 151 ? 13.841 9.461 -1.127 1.00 92.12 151 LEU A CA 1
ATOM 1123 C C . LEU A 1 151 ? 15.021 10.259 -1.691 1.00 92.12 151 LEU A C 1
ATOM 1125 O O . LEU A 1 151 ? 15.291 10.207 -2.888 1.00 92.12 151 LEU A O 1
ATOM 1129 N N . HIS A 1 152 ? 15.725 11.001 -0.834 1.00 92.88 152 HIS A N 1
ATOM 1130 C CA . HIS A 1 152 ? 16.785 11.919 -1.254 1.00 92.88 152 HIS A CA 1
ATOM 1131 C C . HIS A 1 152 ? 18.036 11.755 -0.382 1.00 92.88 152 HIS A C 1
ATOM 1133 O O . HIS A 1 152 ? 18.031 12.110 0.797 1.00 92.88 152 HIS A O 1
ATOM 1139 N N . ALA A 1 153 ? 19.128 11.249 -0.967 1.00 92.31 153 ALA A N 1
ATOM 1140 C CA . ALA A 1 153 ? 20.447 11.362 -0.349 1.00 92.31 153 ALA A CA 1
ATOM 1141 C C . ALA A 1 153 ? 21.015 12.753 -0.619 1.00 92.31 153 ALA A C 1
ATOM 1143 O O . ALA A 1 153 ? 21.220 13.143 -1.764 1.00 92.31 153 ALA A O 1
ATOM 1144 N N . THR A 1 154 ? 21.294 13.487 0.449 1.00 93.38 154 THR A N 1
ATOM 1145 C CA . THR A 1 154 ? 21.804 14.861 0.385 1.00 93.38 154 THR A CA 1
ATOM 1146 C C . THR A 1 154 ? 23.330 14.937 0.331 1.00 93.38 154 THR A C 1
ATOM 1148 O O . THR A 1 154 ? 23.884 16.009 0.099 1.00 93.38 154 THR A O 1
ATOM 1151 N N . ASN A 1 155 ? 24.018 13.811 0.544 1.00 92.81 155 ASN A N 1
ATOM 1152 C CA . ASN A 1 155 ? 25.466 13.706 0.413 1.00 92.81 155 ASN A CA 1
ATOM 1153 C C . ASN A 1 155 ? 25.828 13.204 -0.992 1.00 92.81 155 ASN A C 1
ATOM 1155 O O . ASN A 1 155 ? 25.373 12.144 -1.414 1.00 92.81 155 ASN A O 1
ATOM 1159 N N . THR A 1 156 ? 26.683 13.947 -1.691 1.00 93.12 156 THR A N 1
ATOM 1160 C CA . THR A 1 156 ? 27.181 13.592 -3.025 1.00 93.12 156 THR A CA 1
ATOM 1161 C C . THR A 1 156 ? 28.161 12.415 -3.029 1.00 93.12 156 THR A C 1
ATOM 1163 O O . THR A 1 156 ? 28.450 11.883 -4.092 1.00 93.12 156 THR A O 1
ATOM 1166 N N . GLU A 1 157 ? 28.671 12.010 -1.866 1.00 94.12 157 GLU A N 1
ATOM 1167 C CA . GLU A 1 157 ? 29.608 10.892 -1.674 1.00 94.12 157 GLU A CA 1
ATOM 1168 C C . GLU A 1 157 ? 28.910 9.604 -1.199 1.00 94.12 157 GLU A C 1
ATOM 1170 O O . GLU A 1 157 ? 29.531 8.734 -0.597 1.00 94.12 157 GLU A O 1
ATOM 1175 N N . PHE A 1 158 ? 27.593 9.485 -1.370 1.00 92.56 158 PHE A N 1
ATOM 1176 C CA . PHE A 1 158 ? 26.889 8.285 -0.927 1.00 92.56 158 PHE A CA 1
ATOM 1177 C C . PHE A 1 158 ? 27.258 7.074 -1.819 1.00 92.56 158 PHE A C 1
ATOM 1179 O O . PHE A 1 158 ? 27.060 7.099 -3.029 1.00 92.56 158 PHE A O 1
ATOM 1186 N N . ASP A 1 159 ? 27.760 6.000 -1.200 1.00 92.00 159 ASP A N 1
ATOM 1187 C CA . ASP A 1 159 ? 28.203 4.765 -1.881 1.00 92.00 159 ASP A CA 1
ATOM 1188 C C . ASP A 1 159 ? 27.161 3.621 -1.817 1.00 92.00 159 ASP A C 1
ATOM 1190 O O . ASP A 1 159 ? 27.437 2.477 -2.181 1.00 92.00 159 ASP A O 1
ATOM 1194 N N . GLY A 1 160 ? 25.967 3.898 -1.282 1.00 93.50 160 GLY A N 1
ATOM 1195 C CA . GLY A 1 160 ? 24.920 2.904 -1.018 1.00 93.50 160 GLY A CA 1
ATOM 1196 C C . GLY A 1 160 ? 23.822 2.839 -2.086 1.00 93.50 160 GLY A C 1
ATOM 1197 O O . GLY A 1 160 ? 24.013 3.199 -3.241 1.00 93.50 160 GLY A O 1
ATOM 1198 N N . ASN A 1 161 ? 22.619 2.430 -1.669 1.00 93.69 161 ASN A N 1
ATOM 1199 C CA . ASN A 1 161 ? 21.399 2.524 -2.480 1.00 93.69 161 ASN A CA 1
ATOM 1200 C C . ASN A 1 161 ? 20.410 3.514 -1.849 1.00 93.69 161 ASN A C 1
ATOM 1202 O O . ASN A 1 161 ? 20.218 3.482 -0.635 1.00 93.69 161 ASN A O 1
ATOM 1206 N N . ILE A 1 162 ? 19.749 4.346 -2.661 1.00 93.44 162 ILE A N 1
ATOM 1207 C CA . ILE A 1 162 ? 18.615 5.177 -2.206 1.00 93.44 162 ILE A CA 1
ATOM 1208 C C . ILE A 1 162 ? 17.412 4.292 -1.864 1.00 93.44 162 ILE A C 1
ATOM 1210 O O . ILE A 1 162 ? 16.741 4.497 -0.858 1.00 93.44 162 ILE A O 1
ATOM 1214 N N . LEU A 1 163 ? 17.173 3.275 -2.694 1.00 95.00 163 LEU A N 1
ATOM 1215 C CA . LEU A 1 163 ? 16.145 2.263 -2.507 1.00 95.00 163 LEU A CA 1
ATOM 1216 C C . LEU A 1 163 ? 16.772 0.884 -2.727 1.00 95.00 163 LEU A C 1
ATOM 1218 O O . LEU A 1 163 ? 17.259 0.588 -3.815 1.00 95.00 163 LEU A O 1
ATOM 1222 N N . HIS A 1 164 ? 16.761 0.044 -1.694 1.00 95.81 164 HIS A N 1
ATOM 1223 C CA . HIS A 1 164 ? 17.200 -1.347 -1.773 1.00 95.81 164 HIS A CA 1
ATOM 1224 C C . HIS A 1 164 ? 16.026 -2.265 -1.435 1.00 95.81 164 HIS A C 1
ATOM 1226 O O . HIS A 1 164 ? 15.554 -2.287 -0.300 1.00 95.81 164 HIS A O 1
ATOM 1232 N N . LEU A 1 165 ? 15.558 -3.014 -2.433 1.00 95.50 165 LEU A N 1
ATOM 1233 C CA . LEU A 1 165 ? 14.482 -3.991 -2.292 1.00 95.50 165 LEU A CA 1
ATOM 1234 C C . LEU A 1 165 ? 15.085 -5.396 -2.323 1.00 95.50 165 LEU A C 1
ATOM 1236 O O . LEU A 1 165 ? 15.749 -5.764 -3.288 1.00 95.50 165 LEU A O 1
ATOM 1240 N N . MET A 1 166 ? 14.855 -6.180 -1.269 1.00 95.94 166 MET A N 1
ATOM 1241 C CA . MET A 1 166 ? 15.394 -7.534 -1.133 1.00 95.94 166 MET A CA 1
ATOM 1242 C C . MET A 1 166 ? 14.319 -8.496 -0.633 1.00 95.94 166 MET A C 1
ATOM 1244 O O . MET A 1 166 ? 13.513 -8.154 0.230 1.00 95.94 166 MET A O 1
ATOM 1248 N N . SER A 1 167 ? 14.351 -9.725 -1.148 1.00 95.44 167 SER A N 1
ATOM 1249 C CA . SER A 1 167 ? 13.566 -10.850 -0.647 1.00 95.44 167 SER A CA 1
ATOM 1250 C C . SER A 1 167 ? 14.493 -12.020 -0.334 1.00 95.44 167 SER A C 1
ATOM 1252 O O . SER A 1 167 ? 15.446 -12.277 -1.066 1.00 95.44 167 SER A O 1
ATOM 1254 N N . THR A 1 168 ? 14.214 -12.744 0.749 1.00 97.56 168 THR A N 1
ATOM 1255 C CA . THR A 1 168 ? 14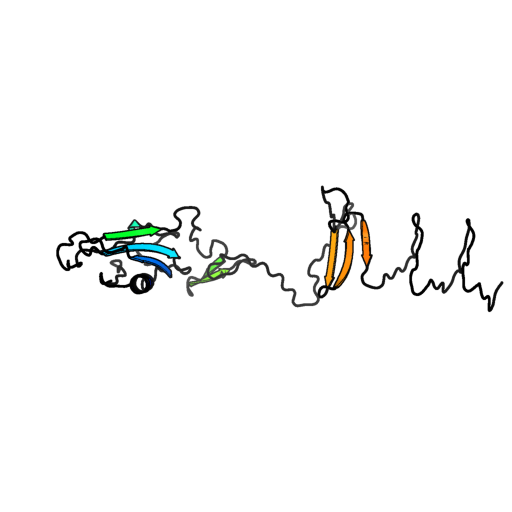.863 -14.034 1.040 1.00 97.56 168 THR A CA 1
ATOM 1256 C C . THR A 1 168 ? 14.240 -15.180 0.244 1.00 97.56 168 THR A C 1
ATOM 1258 O O . THR A 1 168 ? 14.824 -16.261 0.159 1.00 97.56 168 THR A O 1
ATOM 1261 N N . ARG A 1 169 ? 13.063 -14.958 -0.358 1.00 97.00 169 ARG A N 1
ATOM 1262 C CA . ARG A 1 169 ? 12.456 -15.899 -1.300 1.00 97.00 169 ARG A CA 1
ATOM 1263 C C . ARG A 1 169 ? 13.306 -15.938 -2.578 1.00 97.00 169 ARG A C 1
ATOM 1265 O O . ARG A 1 169 ? 13.655 -14.871 -3.084 1.00 97.00 169 ARG A O 1
ATOM 1272 N N . PRO A 1 170 ? 13.603 -17.130 -3.130 1.00 97.88 170 PRO A N 1
ATOM 1273 C CA . PRO A 1 170 ? 14.265 -17.241 -4.424 1.00 97.88 170 PRO A CA 1
ATOM 1274 C C . PRO A 1 170 ? 13.514 -16.482 -5.520 1.00 97.88 170 PRO A C 1
ATOM 1276 O O . PRO A 1 170 ? 12.287 -16.376 -5.474 1.00 97.88 170 PRO A O 1
ATOM 1279 N N . ALA A 1 171 ? 14.258 -16.004 -6.515 1.00 97.94 171 ALA A N 1
ATOM 1280 C CA . ALA A 1 171 ? 13.715 -15.326 -7.684 1.00 97.94 171 ALA A CA 1
ATOM 1281 C C . ALA A 1 171 ? 12.596 -16.159 -8.338 1.00 97.94 171 ALA A C 1
ATOM 1283 O O . ALA A 1 171 ? 12.811 -17.318 -8.700 1.00 97.94 171 ALA A O 1
ATOM 1284 N N . SER A 1 172 ? 11.394 -15.588 -8.453 1.00 98.06 172 SER A N 1
ATOM 1285 C CA . SER A 1 172 ? 10.248 -16.247 -9.085 1.00 98.06 172 SER A CA 1
ATOM 1286 C C . SER A 1 172 ? 9.238 -15.251 -9.650 1.00 98.06 172 SER A C 1
ATOM 1288 O O . SER A 1 172 ? 9.217 -14.073 -9.294 1.00 98.06 172 SER A O 1
ATOM 1290 N N . SER A 1 173 ? 8.370 -15.761 -10.520 1.00 97.88 173 SER A N 1
ATOM 1291 C CA . SER A 1 173 ? 7.245 -15.041 -11.116 1.00 97.88 173 SER A CA 1
ATOM 1292 C C . SER A 1 173 ? 6.109 -14.724 -10.144 1.00 97.88 173 SER A C 1
ATOM 1294 O O . SER A 1 173 ? 5.173 -14.022 -10.509 1.00 97.88 173 SER A O 1
ATOM 1296 N N . ASP A 1 174 ? 6.145 -15.290 -8.937 1.00 97.81 174 ASP A N 1
ATOM 1297 C CA . ASP A 1 174 ? 4.998 -15.310 -8.019 1.00 97.81 174 ASP A CA 1
ATOM 1298 C C . ASP A 1 174 ? 4.874 -14.032 -7.187 1.00 97.81 174 ASP A C 1
ATOM 1300 O O . ASP A 1 174 ? 3.963 -13.906 -6.369 1.00 97.81 174 ASP A O 1
ATOM 1304 N N . PHE A 1 175 ? 5.833 -13.119 -7.317 1.00 98.06 175 PHE A N 1
ATOM 1305 C CA . PHE A 1 175 ? 5.846 -11.856 -6.599 1.00 98.06 175 PHE A CA 1
ATOM 1306 C C . PHE A 1 175 ? 6.497 -10.760 -7.439 1.00 98.06 175 PHE A C 1
ATOM 1308 O O . PHE A 1 175 ? 7.208 -11.034 -8.407 1.00 98.06 175 PHE A O 1
ATOM 1315 N N . ASN A 1 176 ? 6.273 -9.513 -7.034 1.00 98.25 176 ASN A N 1
ATOM 1316 C CA . ASN A 1 176 ? 6.884 -8.331 -7.627 1.00 98.25 176 ASN A CA 1
ATOM 1317 C C . ASN A 1 176 ? 7.759 -7.627 -6.590 1.00 98.25 176 ASN A C 1
ATOM 1319 O O . ASN A 1 176 ? 7.372 -7.528 -5.428 1.00 98.25 176 ASN A O 1
ATOM 1323 N N . PHE A 1 177 ? 8.913 -7.115 -7.014 1.00 98.00 177 PHE A N 1
ATOM 1324 C CA . PHE A 1 177 ? 9.646 -6.106 -6.252 1.00 98.00 177 PHE A CA 1
ATOM 1325 C C . PHE A 1 177 ? 8.956 -4.744 -6.358 1.00 98.00 177 PHE A C 1
ATOM 1327 O O . PHE A 1 177 ? 8.838 -4.043 -5.359 1.00 98.00 177 PHE A O 1
ATOM 1334 N N . ILE A 1 178 ? 8.478 -4.386 -7.554 1.00 97.94 178 ILE A N 1
ATOM 1335 C CA . ILE A 1 178 ? 7.748 -3.139 -7.810 1.00 97.94 178 ILE A CA 1
ATOM 1336 C C . ILE A 1 178 ? 6.482 -3.467 -8.599 1.00 97.94 178 ILE A C 1
ATOM 1338 O O . ILE A 1 178 ? 6.553 -4.116 -9.642 1.00 97.94 178 ILE A O 1
ATOM 1342 N N . LEU A 1 179 ? 5.337 -2.991 -8.116 1.00 97.81 179 LEU A N 1
ATOM 1343 C CA . LEU A 1 179 ? 4.063 -2.971 -8.829 1.00 97.81 179 LEU A CA 1
ATOM 1344 C C . LEU A 1 179 ? 3.496 -1.553 -8.714 1.00 97.81 179 LEU A C 1
ATOM 1346 O O . LEU A 1 179 ? 3.145 -1.125 -7.618 1.00 97.81 179 LEU A O 1
ATOM 1350 N N . ALA A 1 180 ? 3.461 -0.818 -9.825 1.00 97.31 180 ALA A N 1
ATOM 1351 C CA . ALA A 1 180 ? 2.920 0.535 -9.883 1.00 97.31 180 ALA A CA 1
ATOM 1352 C C . ALA A 1 180 ? 1.625 0.539 -10.697 1.00 97.31 180 ALA A C 1
ATOM 1354 O O . ALA A 1 180 ? 1.626 0.164 -11.875 1.00 97.31 180 ALA A O 1
ATOM 1355 N N . GLU A 1 181 ? 0.533 0.975 -10.073 1.00 97.19 181 GLU A N 1
ATOM 1356 C CA . GLU A 1 181 ? -0.811 0.955 -10.649 1.00 97.19 181 GLU A CA 1
ATOM 1357 C C . GLU A 1 181 ? -1.479 2.325 -10.530 1.00 97.19 181 GLU A C 1
ATOM 1359 O O . GLU A 1 181 ? -1.370 2.998 -9.508 1.00 97.19 181 GLU A O 1
ATOM 1364 N N . ALA A 1 182 ? -2.203 2.720 -11.575 1.00 94.88 182 ALA A N 1
ATOM 1365 C CA . ALA A 1 182 ? -3.056 3.899 -11.581 1.00 94.88 182 ALA A CA 1
ATOM 1366 C C . ALA A 1 182 ? -4.457 3.485 -12.034 1.00 94.88 182 ALA A C 1
ATOM 1368 O O . ALA A 1 182 ? -4.617 3.013 -13.158 1.00 94.88 182 ALA A O 1
ATOM 1369 N N . ASP A 1 183 ? -5.467 3.642 -11.172 1.00 94.00 183 ASP A N 1
ATOM 1370 C CA . ASP A 1 183 ? -6.858 3.262 -11.482 1.00 94.00 183 ASP A CA 1
ATOM 1371 C C . ASP A 1 183 ? -6.964 1.813 -12.017 1.00 94.00 183 ASP A C 1
ATOM 1373 O O . ASP A 1 183 ? -7.508 1.554 -13.091 1.00 94.00 183 ASP A O 1
ATOM 1377 N N . ALA A 1 184 ? -6.331 0.874 -11.297 1.00 91.69 184 ALA A N 1
ATOM 1378 C CA . ALA A 1 184 ? -6.204 -0.549 -11.647 1.00 91.69 184 ALA A CA 1
ATOM 1379 C C . ALA A 1 184 ? -5.479 -0.856 -12.977 1.00 91.69 184 ALA A C 1
ATOM 1381 O O . ALA A 1 184 ? -5.546 -1.975 -13.487 1.00 91.69 184 ALA A O 1
ATOM 1382 N N . ARG A 1 185 ? -4.770 0.119 -13.559 1.00 95.69 185 ARG A N 1
ATOM 1383 C CA . ARG A 1 185 ? -3.927 -0.072 -14.746 1.00 95.69 185 ARG A CA 1
ATOM 1384 C C . ARG A 1 185 ? -2.474 -0.134 -14.319 1.00 95.69 185 ARG A C 1
ATOM 1386 O O . ARG A 1 185 ? -1.944 0.825 -13.759 1.00 95.69 185 ARG A O 1
ATOM 1393 N N . THR A 1 186 ? -1.819 -1.247 -14.612 1.00 96.94 186 THR A N 1
ATOM 1394 C CA . THR A 1 186 ? -0.396 -1.420 -14.331 1.00 96.94 186 THR A CA 1
ATOM 1395 C C . THR A 1 186 ? 0.442 -0.528 -15.245 1.00 96.94 186 THR A C 1
ATOM 1397 O O . THR A 1 186 ? 0.421 -0.682 -16.464 1.00 96.94 186 THR A O 1
ATOM 1400 N N . ALA A 1 187 ? 1.198 0.395 -14.657 1.00 97.69 187 ALA A N 1
ATOM 1401 C CA . ALA A 1 187 ? 2.118 1.278 -15.370 1.00 97.69 187 ALA A CA 1
ATOM 1402 C C . ALA A 1 187 ? 3.535 0.688 -15.439 1.00 97.69 187 ALA A C 1
ATOM 1404 O O . ALA A 1 187 ? 4.192 0.767 -16.478 1.00 97.69 187 ALA A O 1
ATOM 1405 N N . LEU A 1 188 ? 3.987 0.065 -14.348 1.00 98.25 188 LEU A N 1
ATOM 1406 C CA . LEU A 1 188 ? 5.298 -0.571 -14.233 1.00 98.25 188 LEU A CA 1
ATOM 1407 C C . LEU A 1 188 ? 5.193 -1.823 -13.363 1.00 98.25 188 LEU A C 1
ATOM 1409 O O . LEU A 1 188 ? 4.560 -1.824 -12.307 1.00 98.25 188 LEU A O 1
ATOM 1413 N N . THR A 1 189 ? 5.874 -2.882 -13.780 1.00 98.25 189 THR A N 1
ATOM 1414 C CA . THR A 1 189 ? 6.131 -4.055 -12.947 1.00 98.25 189 THR A CA 1
ATOM 1415 C C . THR A 1 189 ? 7.597 -4.430 -13.027 1.00 98.25 189 THR A C 1
ATOM 1417 O O . THR A 1 189 ? 8.140 -4.525 -14.122 1.00 98.25 189 THR A O 1
ATOM 1420 N N . VAL A 1 190 ? 8.210 -4.699 -11.876 1.00 98.31 190 VAL A N 1
ATOM 1421 C CA . VAL A 1 190 ? 9.491 -5.400 -11.753 1.00 98.31 190 VAL A CA 1
ATOM 1422 C C . VAL A 1 190 ? 9.226 -6.660 -10.943 1.00 98.31 190 VAL A C 1
ATOM 1424 O O . VAL A 1 190 ? 8.998 -6.591 -9.733 1.00 98.31 190 VAL A O 1
ATOM 1427 N N . ARG A 1 191 ? 9.206 -7.810 -11.614 1.00 98.19 191 ARG A N 1
ATOM 1428 C CA . ARG A 1 191 ? 8.932 -9.110 -10.994 1.00 98.19 191 ARG A CA 1
ATOM 1429 C C . ARG A 1 191 ? 10.106 -9.612 -10.160 1.00 98.19 191 ARG A C 1
ATOM 1431 O O . ARG A 1 191 ? 11.249 -9.207 -10.357 1.00 98.19 191 ARG A O 1
ATOM 1438 N N . GLY A 1 192 ? 9.821 -10.550 -9.260 1.00 98.06 192 GLY A N 1
ATOM 1439 C CA . GLY A 1 192 ? 10.802 -11.225 -8.411 1.00 98.06 192 GLY A CA 1
ATOM 1440 C C . GLY A 1 192 ? 11.865 -12.015 -9.178 1.00 98.06 192 GLY A C 1
ATOM 1441 O O . GLY A 1 192 ? 12.949 -12.255 -8.653 1.00 98.06 192 GLY A O 1
ATOM 1442 N N . ASP A 1 193 ? 11.584 -12.392 -10.425 1.00 97.56 193 ASP A N 1
ATOM 1443 C CA . ASP A 1 193 ? 12.525 -13.019 -11.357 1.00 97.56 193 ASP A CA 1
ATOM 1444 C C . ASP A 1 193 ? 13.245 -12.030 -12.287 1.00 97.56 193 ASP A C 1
ATOM 1446 O O . ASP A 1 193 ? 13.977 -12.443 -13.183 1.00 97.56 193 ASP A O 1
ATOM 1450 N N . GLY A 1 194 ? 13.062 -10.726 -12.068 1.00 96.69 194 GLY A N 1
ATOM 1451 C CA . GLY A 1 194 ? 13.713 -9.660 -12.825 1.00 96.69 194 GLY A CA 1
ATOM 1452 C C . GLY A 1 194 ? 13.007 -9.278 -14.126 1.00 96.69 194 GLY A C 1
ATOM 1453 O O . GLY A 1 194 ? 13.414 -8.306 -14.764 1.00 96.69 194 GLY A O 1
ATOM 1454 N N . ASN A 1 195 ? 11.934 -9.975 -14.520 1.00 97.19 195 ASN A N 1
ATOM 1455 C CA . ASN A 1 195 ? 11.161 -9.559 -15.686 1.00 97.19 195 ASN A CA 1
ATOM 1456 C C . ASN A 1 195 ? 10.494 -8.198 -15.423 1.00 97.19 195 ASN A C 1
ATOM 1458 O O . ASN A 1 195 ? 9.813 -8.013 -14.411 1.00 97.19 195 ASN A O 1
ATOM 1462 N N . THR A 1 196 ? 10.689 -7.252 -16.340 1.00 97.88 196 THR A N 1
ATOM 1463 C CA . THR A 1 196 ? 10.170 -5.886 -16.228 1.00 97.88 196 THR A CA 1
ATOM 1464 C C . THR A 1 196 ? 9.152 -5.625 -17.327 1.00 97.88 196 THR A C 1
ATOM 1466 O O . THR A 1 196 ? 9.386 -5.940 -18.490 1.00 97.88 196 THR A O 1
ATOM 1469 N N . THR A 1 197 ? 8.010 -5.043 -16.973 1.00 97.69 197 THR A N 1
ATOM 1470 C CA . THR A 1 197 ? 6.943 -4.701 -17.920 1.00 97.69 197 THR A CA 1
ATOM 1471 C C . THR A 1 197 ? 6.556 -3.240 -17.752 1.00 97.69 197 THR A C 1
ATOM 1473 O O . THR A 1 197 ? 6.342 -2.779 -16.632 1.00 97.69 197 THR A O 1
ATOM 1476 N N . ILE A 1 198 ? 6.463 -2.525 -18.873 1.00 97.81 198 ILE A N 1
ATOM 1477 C CA . ILE A 1 198 ? 5.992 -1.140 -18.950 1.00 97.81 198 ILE A CA 1
ATOM 1478 C C . ILE A 1 198 ? 4.624 -1.164 -19.627 1.00 97.81 198 ILE A C 1
ATOM 1480 O O . ILE A 1 198 ? 4.502 -1.661 -20.743 1.00 97.81 198 ILE A O 1
ATOM 1484 N N . GLY A 1 199 ? 3.596 -0.652 -18.950 1.00 96.00 199 GLY A N 1
ATOM 1485 C CA . GLY A 1 199 ? 2.224 -0.627 -19.472 1.00 96.00 199 GLY A CA 1
ATOM 1486 C C . GLY A 1 199 ? 1.974 0.445 -20.541 1.00 96.00 199 GLY A C 1
ATOM 1487 O O . GLY A 1 199 ? 0.912 0.460 -21.157 1.00 96.00 199 GLY A O 1
ATOM 1488 N N . GLY A 1 200 ? 2.938 1.347 -20.753 1.00 94.38 200 GLY A N 1
ATOM 1489 C CA . GLY A 1 200 ? 2.903 2.418 -21.752 1.00 94.38 200 GLY A CA 1
ATOM 1490 C C . GLY A 1 200 ? 4.151 2.443 -22.642 1.00 94.38 200 GLY A C 1
ATOM 1491 O O . GLY A 1 200 ? 4.739 1.408 -22.946 1.00 94.38 200 GLY A O 1
ATOM 1492 N N . THR A 1 201 ? 4.569 3.638 -23.061 1.00 94.69 201 THR A N 1
ATOM 1493 C CA . THR A 1 201 ? 5.765 3.831 -23.896 1.00 94.69 201 THR A CA 1
ATOM 1494 C C . THR A 1 201 ? 7.041 3.852 -23.054 1.00 94.69 201 THR A C 1
ATOM 1496 O O . THR A 1 201 ? 7.096 4.529 -22.030 1.00 94.69 201 THR A O 1
ATOM 1499 N N . LEU A 1 202 ? 8.093 3.178 -23.530 1.00 95.69 202 LEU A N 1
ATOM 1500 C CA . LEU A 1 202 ? 9.462 3.349 -23.040 1.00 95.69 202 LEU A CA 1
ATOM 1501 C C . LEU A 1 202 ? 10.222 4.317 -23.962 1.00 95.69 202 LEU A C 1
ATOM 1503 O O . LEU A 1 202 ? 10.487 3.991 -25.118 1.00 95.69 202 LEU A O 1
ATOM 1507 N N . GLU A 1 203 ? 10.584 5.494 -23.453 1.00 96.56 203 GLU A N 1
ATOM 1508 C CA . GLU A 1 203 ? 11.421 6.479 -24.153 1.00 96.56 203 GLU A CA 1
ATOM 1509 C C . GLU A 1 203 ? 12.847 6.463 -23.580 1.00 96.56 203 GLU A C 1
ATOM 1511 O O . GLU A 1 203 ? 13.034 6.534 -22.367 1.00 96.56 203 GLU A O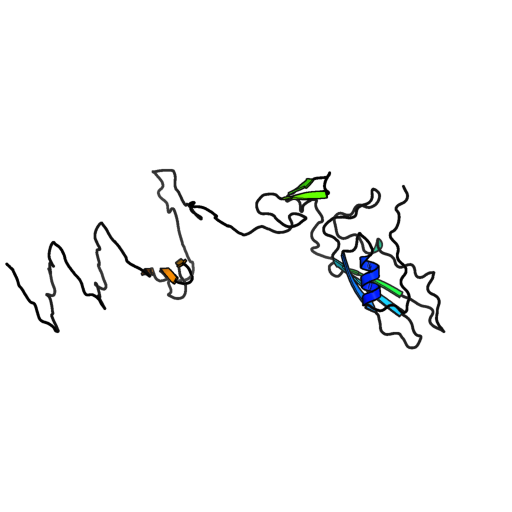 1
ATOM 1516 N N . VAL A 1 204 ? 13.862 6.349 -24.446 1.00 96.25 204 VAL A N 1
ATOM 1517 C CA . VAL A 1 204 ? 15.276 6.245 -24.041 1.00 96.25 204 VAL A CA 1
ATOM 1518 C C . VAL A 1 204 ? 16.138 7.210 -24.852 1.00 96.25 204 VAL A C 1
ATOM 1520 O O . VAL A 1 204 ? 16.276 7.060 -26.064 1.00 96.25 204 VAL A O 1
ATOM 1523 N N . SER A 1 205 ? 16.777 8.168 -24.179 1.00 95.62 205 SER A N 1
ATOM 1524 C CA . SER A 1 205 ? 17.542 9.242 -24.839 1.00 95.62 205 SER A CA 1
ATOM 1525 C C . SER A 1 205 ? 18.987 8.875 -25.196 1.00 95.62 205 SER A C 1
ATOM 1527 O O . SER A 1 205 ? 19.581 9.508 -26.065 1.00 95.62 205 SER A O 1
ATOM 1529 N N . SER A 1 206 ? 19.573 7.871 -24.536 1.00 92.44 206 SER A N 1
ATOM 1530 C CA . SER A 1 206 ? 20.994 7.503 -24.691 1.00 92.44 206 SER A CA 1
ATOM 1531 C C . SER A 1 206 ? 21.227 6.199 -25.466 1.00 92.44 206 SER A C 1
ATOM 1533 O O . SER A 1 206 ? 22.370 5.768 -25.598 1.00 92.44 206 SER A O 1
ATOM 1535 N N . GLY A 1 207 ? 20.166 5.594 -26.010 1.00 91.00 207 GLY A N 1
ATOM 1536 C CA . GLY A 1 207 ? 20.218 4.331 -26.753 1.00 91.00 207 GLY A CA 1
ATOM 1537 C C . GLY A 1 207 ? 19.956 3.086 -25.897 1.00 91.00 207 GLY A C 1
ATOM 1538 O O . GLY A 1 207 ? 19.909 3.149 -24.671 1.00 91.00 207 GLY A O 1
ATOM 1539 N N . VAL A 1 208 ? 19.763 1.947 -26.567 1.00 94.75 208 VAL A N 1
ATOM 1540 C CA . VAL A 1 208 ? 19.472 0.644 -25.949 1.00 94.75 208 VAL A CA 1
ATOM 1541 C C . VAL A 1 208 ? 20.492 -0.382 -26.439 1.00 94.75 208 VAL A C 1
ATOM 1543 O O . VAL A 1 208 ? 20.670 -0.544 -27.645 1.00 94.75 208 VAL A O 1
ATOM 1546 N N . SER A 1 209 ? 21.124 -1.097 -25.507 1.00 94.00 209 SER A N 1
ATOM 1547 C CA . SER A 1 209 ? 22.030 -2.216 -25.795 1.00 94.00 209 SER A CA 1
ATOM 1548 C C . SER A 1 209 ? 21.384 -3.529 -25.362 1.00 94.00 209 SER A C 1
ATOM 1550 O O . SER A 1 209 ? 21.035 -3.686 -24.193 1.00 94.00 209 SER A O 1
ATOM 1552 N N . VAL A 1 210 ? 21.255 -4.487 -26.284 1.00 93.94 210 VAL A N 1
ATOM 1553 C CA . VAL A 1 210 ? 20.704 -5.825 -26.012 1.00 93.94 210 VAL A CA 1
ATOM 1554 C C . VAL A 1 210 ? 21.794 -6.867 -26.247 1.00 93.94 210 VAL A C 1
ATOM 1556 O O . VAL A 1 210 ? 22.287 -7.001 -27.362 1.00 93.94 210 VAL A O 1
ATOM 1559 N N . TYR A 1 211 ? 22.183 -7.593 -25.196 1.00 89.06 211 TYR A N 1
ATOM 1560 C CA . TYR A 1 211 ? 23.275 -8.574 -25.260 1.00 89.06 211 TYR A CA 1
ATOM 1561 C C . TYR A 1 211 ? 22.788 -9.975 -25.644 1.00 89.06 211 TYR A C 1
ATOM 1563 O O . TYR A 1 211 ? 23.168 -10.509 -26.682 1.00 89.06 211 TYR A O 1
ATOM 1571 N N . ALA A 1 212 ? 21.956 -10.580 -24.794 1.00 88.62 212 ALA A N 1
ATOM 1572 C CA . ALA A 1 212 ? 21.405 -11.920 -24.978 1.00 88.62 212 ALA A CA 1
ATOM 1573 C C . ALA A 1 212 ? 19.887 -11.845 -25.195 1.00 88.62 212 ALA A C 1
ATOM 1575 O O . ALA A 1 212 ? 19.238 -10.928 -24.702 1.00 88.62 212 ALA A O 1
ATOM 1576 N N . GLY A 1 213 ? 19.328 -12.802 -25.941 1.00 86.69 213 GLY A N 1
ATOM 1577 C CA . GLY A 1 213 ? 17.891 -12.879 -26.247 1.00 86.69 213 GLY A CA 1
ATOM 1578 C C . GLY A 1 213 ? 17.451 -12.093 -27.488 1.00 86.69 213 GLY A C 1
ATOM 1579 O O . GLY A 1 213 ? 16.473 -12.476 -28.119 1.00 86.69 213 GLY A O 1
ATOM 1580 N N . GLY A 1 214 ? 18.214 -11.075 -27.899 1.00 90.94 214 GLY A N 1
ATOM 1581 C CA . GLY A 1 214 ? 17.893 -10.254 -29.070 1.00 90.94 214 GLY A CA 1
ATOM 1582 C C . GLY A 1 214 ? 16.670 -9.353 -28.860 1.00 90.94 214 GLY A C 1
ATOM 1583 O O . GLY A 1 214 ? 16.098 -9.293 -27.774 1.00 90.94 214 GLY A O 1
ATOM 1584 N N . LEU A 1 215 ? 16.298 -8.613 -29.907 1.00 93.81 215 LEU A N 1
ATOM 1585 C CA . LEU A 1 215 ? 15.091 -7.788 -29.934 1.00 93.81 215 LEU A CA 1
ATOM 1586 C C . LEU A 1 215 ? 14.019 -8.497 -30.767 1.00 93.81 215 LEU A C 1
ATOM 1588 O O . LEU A 1 215 ? 14.214 -8.709 -31.963 1.00 93.81 215 LEU A O 1
ATOM 1592 N N . GLU A 1 216 ? 12.886 -8.812 -30.148 1.00 93.12 216 GLU A N 1
ATOM 1593 C CA . GLU A 1 216 ? 11.684 -9.281 -30.838 1.00 93.12 216 GLU A CA 1
ATOM 1594 C C . GLU A 1 216 ? 10.662 -8.139 -30.913 1.00 93.12 216 GLU A C 1
ATOM 1596 O O . GLU A 1 216 ? 10.361 -7.494 -29.909 1.00 93.12 216 GLU A O 1
ATOM 1601 N N . VAL A 1 217 ? 10.137 -7.875 -32.111 1.00 94.12 217 VAL A N 1
ATOM 1602 C CA . VAL A 1 217 ? 9.101 -6.862 -32.351 1.00 94.12 217 VAL A CA 1
ATOM 1603 C C . VAL A 1 217 ? 7.884 -7.567 -32.935 1.00 94.12 217 VAL A C 1
ATOM 1605 O O . VAL A 1 217 ? 7.942 -8.043 -34.066 1.00 94.12 217 VAL A O 1
ATOM 1608 N N . TYR A 1 218 ? 6.801 -7.636 -32.160 1.00 89.94 218 TYR A N 1
ATOM 1609 C CA . TYR A 1 218 ? 5.560 -8.303 -32.568 1.00 89.94 218 TYR A CA 1
ATOM 1610 C C . TYR A 1 218 ? 4.763 -7.453 -33.566 1.00 89.94 218 TYR A C 1
ATOM 1612 O O . TYR A 1 218 ? 4.540 -7.877 -34.697 1.00 89.94 218 TYR A O 1
ATOM 1620 N N . ASP A 1 219 ? 4.399 -6.231 -33.165 1.00 88.25 219 ASP A N 1
ATOM 1621 C CA . ASP A 1 219 ? 3.560 -5.312 -33.940 1.00 88.25 219 ASP A CA 1
ATOM 1622 C C . ASP A 1 219 ? 4.252 -3.957 -34.166 1.00 88.25 219 ASP A C 1
ATOM 1624 O O . ASP A 1 219 ? 5.178 -3.576 -33.451 1.00 88.25 219 ASP A O 1
ATOM 1628 N N . GLY A 1 220 ? 3.815 -3.209 -35.186 1.00 87.00 220 GLY A N 1
ATOM 1629 C CA . GLY A 1 220 ? 4.291 -1.847 -35.485 1.00 87.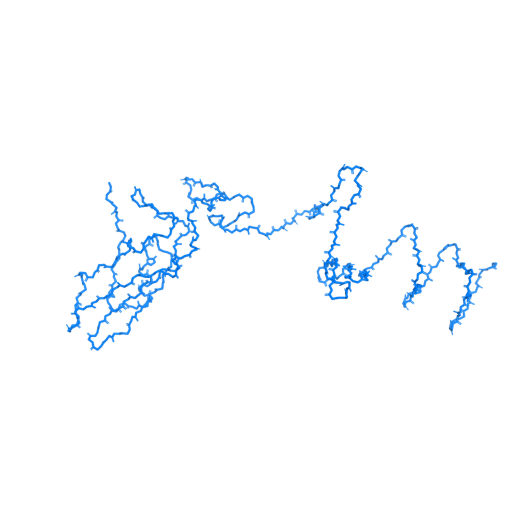00 220 GLY A CA 1
ATOM 1630 C C . GLY A 1 220 ? 5.648 -1.756 -36.201 1.00 87.00 220 GLY A C 1
ATOM 1631 O O . GLY A 1 220 ? 5.915 -0.757 -36.869 1.00 87.00 220 GLY A O 1
ATOM 1632 N N . GLY A 1 221 ? 6.461 -2.814 -36.139 1.00 90.38 221 GLY A N 1
ATOM 1633 C CA . GLY A 1 221 ? 7.768 -2.893 -36.795 1.00 90.38 221 GLY A CA 1
ATOM 1634 C C . GLY A 1 221 ? 8.823 -1.960 -36.188 1.00 90.38 221 GLY A C 1
ATOM 1635 O O . GLY A 1 221 ? 8.555 -1.156 -35.298 1.00 90.38 221 GLY A O 1
ATOM 1636 N N . ALA A 1 222 ? 10.059 -2.067 -36.678 1.00 93.62 222 ALA A N 1
ATOM 1637 C CA . ALA A 1 222 ? 11.160 -1.193 -36.278 1.00 93.62 222 ALA A CA 1
ATOM 1638 C C . ALA A 1 222 ? 11.384 -0.105 -37.339 1.00 93.62 222 ALA A C 1
ATOM 1640 O O . ALA A 1 222 ? 11.531 -0.403 -38.523 1.00 93.62 222 ALA A O 1
ATOM 1641 N N . THR A 1 223 ? 11.448 1.161 -36.917 1.00 93.44 223 THR A N 1
ATOM 1642 C CA . THR A 1 223 ? 11.799 2.289 -37.795 1.00 93.44 223 THR A CA 1
ATOM 1643 C C . THR A 1 223 ? 13.130 2.890 -37.366 1.00 93.44 223 THR A C 1
ATOM 1645 O O . THR A 1 223 ? 13.254 3.409 -36.259 1.00 93.44 223 THR A O 1
ATOM 1648 N N . VAL A 1 224 ? 14.108 2.892 -38.271 1.00 93.31 224 VAL A N 1
ATOM 1649 C CA . VAL A 1 224 ? 15.401 3.560 -38.079 1.00 93.31 224 VAL A CA 1
ATOM 1650 C C . VAL A 1 224 ? 15.393 4.872 -38.854 1.00 93.31 224 VAL A C 1
ATOM 1652 O O . VAL A 1 224 ? 15.360 4.876 -40.082 1.00 93.31 224 VAL A O 1
ATOM 1655 N N . ARG A 1 225 ? 15.399 6.004 -38.141 1.00 92.19 225 ARG A N 1
ATOM 1656 C CA . ARG A 1 225 ? 15.345 7.338 -38.771 1.00 92.19 225 ARG A CA 1
ATOM 1657 C C . ARG A 1 225 ? 16.697 7.811 -39.309 1.00 92.19 225 ARG A C 1
ATOM 1659 O O . ARG A 1 225 ? 16.727 8.563 -40.276 1.00 92.19 225 ARG A O 1
ATOM 1666 N N . ALA A 1 226 ? 17.795 7.401 -38.677 1.00 89.31 226 ALA A N 1
ATOM 1667 C CA . ALA A 1 226 ? 19.159 7.783 -39.034 1.00 89.31 226 ALA A CA 1
ATOM 1668 C C . ALA A 1 226 ? 20.147 6.674 -38.634 1.00 89.31 226 ALA A C 1
ATOM 1670 O O . ALA A 1 226 ? 19.837 5.863 -37.768 1.00 89.31 226 ALA A O 1
ATOM 1671 N N . GLY A 1 227 ? 21.327 6.637 -39.261 1.00 88.38 227 GLY A N 1
ATOM 1672 C CA . GLY A 1 227 ? 22.409 5.693 -38.931 1.00 88.38 227 GLY A CA 1
ATOM 1673 C C . GLY A 1 227 ? 22.308 4.306 -39.581 1.00 88.38 227 GLY A C 1
ATOM 1674 O O . GLY A 1 227 ? 23.325 3.632 -39.703 1.00 88.38 227 GLY A O 1
ATOM 1675 N N . GLY A 1 228 ? 21.128 3.913 -40.072 1.00 90.12 228 GLY A N 1
ATOM 1676 C CA . GLY A 1 228 ? 20.921 2.627 -40.747 1.00 90.12 228 GLY A CA 1
ATOM 1677 C C . GLY A 1 228 ? 21.025 1.418 -39.808 1.00 90.12 228 GLY A C 1
ATOM 1678 O O . GLY A 1 228 ? 21.025 1.559 -38.587 1.00 90.12 228 GLY A O 1
ATOM 1679 N N . ILE A 1 229 ? 21.079 0.217 -40.389 1.00 92.62 229 ILE A N 1
ATOM 1680 C CA . ILE A 1 229 ? 21.268 -1.048 -39.665 1.00 92.62 229 ILE A CA 1
ATOM 1681 C C . ILE A 1 229 ? 22.626 -1.622 -40.081 1.00 92.62 229 ILE A C 1
ATOM 1683 O O . ILE A 1 229 ? 22.832 -1.890 -41.263 1.00 92.62 229 ILE A O 1
ATOM 1687 N N . SER A 1 230 ? 23.536 -1.822 -39.121 1.00 93.00 230 SER A N 1
ATOM 1688 C CA . SER A 1 230 ? 24.791 -2.561 -39.331 1.00 93.00 230 SER A CA 1
ATOM 1689 C C . SER A 1 230 ? 24.634 -3.996 -38.845 1.00 93.00 230 SER A C 1
ATOM 1691 O O . SER A 1 230 ? 24.081 -4.224 -37.769 1.00 93.00 230 SER A O 1
ATOM 1693 N N . ILE A 1 231 ? 25.117 -4.960 -39.629 1.00 93.25 231 ILE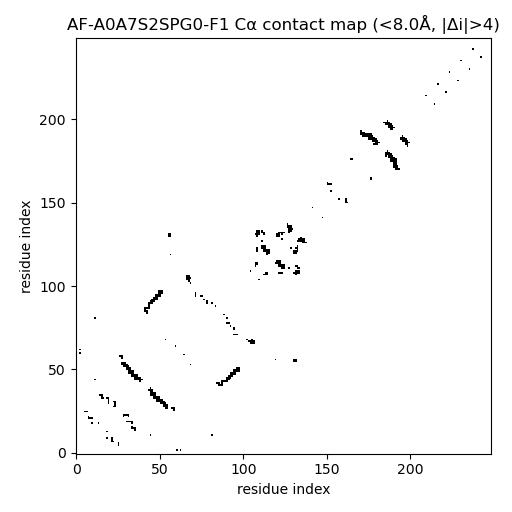 A N 1
ATOM 1694 C CA . ILE A 1 231 ? 25.096 -6.385 -39.288 1.00 93.25 231 ILE A CA 1
ATOM 1695 C C . ILE A 1 231 ? 26.508 -6.923 -39.451 1.00 93.25 231 ILE A C 1
ATOM 1697 O O . ILE A 1 231 ? 26.970 -7.143 -40.570 1.00 93.25 231 ILE A O 1
ATOM 1701 N N . ASP A 1 232 ? 27.174 -7.162 -38.327 1.00 93.00 232 ASP A N 1
ATOM 1702 C CA . ASP A 1 232 ? 28.566 -7.607 -38.344 1.00 93.00 232 ASP A CA 1
ATOM 1703 C C . ASP A 1 232 ? 28.680 -9.124 -38.586 1.00 93.00 232 ASP A C 1
ATOM 1705 O O . ASP A 1 232 ? 29.665 -9.591 -39.156 1.00 93.00 232 ASP A O 1
ATOM 1709 N N . GLN A 1 233 ? 27.676 -9.910 -38.163 1.00 90.38 233 GLN A N 1
ATOM 1710 C CA . GLN A 1 233 ? 27.623 -11.374 -38.299 1.00 90.38 233 GLN A CA 1
ATOM 1711 C C . GLN A 1 233 ? 26.173 -11.876 -38.463 1.00 90.38 233 GLN A C 1
ATOM 1713 O O . GLN A 1 233 ? 25.228 -11.202 -38.066 1.00 90.38 233 GLN A O 1
ATOM 1718 N N . GLY A 1 234 ? 25.983 -13.068 -39.043 1.00 87.19 234 GLY A N 1
ATOM 1719 C CA . GLY A 1 234 ? 24.676 -13.749 -39.150 1.00 87.19 234 GLY A CA 1
ATOM 1720 C C . GLY A 1 234 ? 23.785 -13.324 -40.328 1.00 87.19 234 GLY A C 1
ATOM 1721 O O . GLY A 1 234 ? 22.973 -14.124 -40.785 1.00 87.19 234 GLY A O 1
ATOM 1722 N N . GLY A 1 235 ? 23.994 -12.123 -40.878 1.00 90.25 235 GLY A N 1
ATOM 1723 C CA . GLY A 1 235 ? 23.245 -11.598 -42.027 1.00 90.25 235 GLY A CA 1
ATOM 1724 C C . GLY A 1 235 ? 21.783 -11.246 -41.710 1.00 90.25 235 GLY A C 1
ATOM 1725 O O . GLY A 1 235 ? 21.282 -11.505 -40.619 1.00 90.25 235 GLY A O 1
ATOM 1726 N N . ALA A 1 236 ? 21.087 -10.634 -42.671 1.00 92.69 236 ALA A N 1
ATOM 1727 C CA . ALA A 1 236 ? 19.647 -10.382 -42.586 1.00 92.69 236 ALA A CA 1
ATOM 1728 C C . ALA A 1 236 ? 18.873 -11.465 -43.348 1.00 92.69 236 ALA A C 1
ATOM 1730 O O . ALA A 1 236 ? 19.198 -11.764 -44.496 1.00 92.69 236 ALA A O 1
ATOM 1731 N N . THR A 1 237 ? 17.816 -12.008 -42.741 1.00 93.31 237 THR A N 1
ATOM 1732 C CA . THR A 1 237 ? 16.862 -12.897 -43.422 1.00 93.31 237 THR A CA 1
ATOM 1733 C C . THR A 1 237 ? 15.513 -12.201 -43.541 1.00 93.31 237 THR A C 1
ATOM 1735 O O . THR A 1 237 ? 14.972 -11.728 -42.547 1.00 93.31 237 THR A O 1
ATOM 1738 N N . VAL A 1 238 ? 14.954 -12.171 -44.752 1.00 93.44 238 VAL A N 1
ATOM 1739 C CA . VAL A 1 238 ? 13.612 -11.639 -45.025 1.00 93.44 238 VAL A CA 1
ATOM 1740 C C . VAL A 1 238 ? 12.731 -12.789 -45.492 1.00 93.44 238 VAL A C 1
ATOM 1742 O O . VAL A 1 238 ? 12.914 -13.310 -46.590 1.00 93.44 238 VAL A O 1
ATOM 1745 N N . SER A 1 239 ? 11.791 -13.206 -44.646 1.00 93.00 239 SER A N 1
ATOM 1746 C CA . SER A 1 239 ? 10.891 -14.332 -44.929 1.00 93.00 239 SER A CA 1
ATOM 1747 C C . SER A 1 239 ? 9.673 -13.940 -45.774 1.00 93.00 239 SER A C 1
ATOM 1749 O O . SER A 1 239 ? 9.097 -14.797 -46.440 1.00 93.00 239 SER A O 1
ATOM 1751 N N . ALA A 1 240 ? 9.287 -12.659 -45.776 1.00 88.38 240 ALA A N 1
ATOM 1752 C CA . ALA A 1 240 ? 8.157 -12.123 -46.536 1.00 88.38 240 ALA A CA 1
ATOM 1753 C C . ALA A 1 240 ? 8.331 -10.617 -46.824 1.00 88.38 240 ALA A C 1
ATOM 1755 O O . ALA A 1 240 ? 9.100 -9.938 -46.152 1.00 88.38 240 ALA A O 1
ATOM 1756 N N . GLY A 1 241 ? 7.619 -10.084 -47.827 1.00 86.38 241 GLY A N 1
ATOM 1757 C CA . GLY A 1 241 ? 7.565 -8.641 -48.134 1.00 86.38 241 GLY A CA 1
ATOM 1758 C C . GLY A 1 241 ? 8.745 -8.071 -48.937 1.00 86.38 241 GLY A C 1
ATOM 1759 O O . GLY A 1 241 ? 8.577 -7.059 -49.612 1.00 86.38 241 GLY A O 1
ATOM 1760 N N . GLY A 1 242 ? 9.896 -8.751 -48.945 1.00 87.75 242 GLY A N 1
ATOM 1761 C CA . GLY A 1 242 ? 11.089 -8.325 -49.684 1.00 87.75 242 GLY A CA 1
ATOM 1762 C C . GLY A 1 242 ? 11.728 -7.044 -49.130 1.00 87.75 242 GLY A C 1
ATOM 1763 O O . GLY A 1 242 ? 11.308 -6.506 -48.110 1.00 87.75 242 GLY A O 1
ATOM 1764 N N . VAL A 1 243 ? 12.773 -6.560 -49.805 1.00 91.00 243 VAL A N 1
ATOM 1765 C CA . VAL A 1 243 ? 13.438 -5.286 -49.488 1.00 91.00 243 VAL A CA 1
ATOM 1766 C C . VAL A 1 243 ? 13.197 -4.320 -50.644 1.00 91.00 243 VAL A C 1
ATOM 1768 O O . VAL A 1 243 ? 13.491 -4.651 -51.792 1.00 91.00 243 VAL A O 1
ATOM 1771 N N . VAL A 1 244 ? 12.679 -3.125 -50.350 1.00 89.44 244 VAL A N 1
ATOM 1772 C CA . VAL A 1 244 ? 12.519 -2.041 -51.331 1.00 89.44 244 VAL A CA 1
ATOM 1773 C C . VAL A 1 244 ? 13.547 -0.956 -51.039 1.00 89.44 244 VAL A C 1
ATOM 1775 O O . VAL A 1 244 ? 13.547 -0.374 -49.958 1.00 89.44 244 VAL A O 1
ATOM 1778 N N . ILE A 1 245 ? 14.397 -0.659 -52.021 1.00 87.62 245 ILE A N 1
ATOM 1779 C CA . ILE A 1 245 ? 15.382 0.424 -51.956 1.00 87.62 245 ILE A CA 1
ATOM 1780 C C . ILE A 1 245 ? 14.919 1.507 -52.927 1.00 87.62 245 ILE A C 1
ATOM 1782 O O . ILE A 1 245 ? 15.000 1.336 -54.140 1.00 87.62 245 ILE A O 1
ATOM 1786 N N . SER A 1 246 ? 14.375 2.602 -52.398 1.00 83.50 246 SER A N 1
ATOM 1787 C CA . SER A 1 246 ? 13.841 3.704 -53.211 1.00 83.50 246 SER A CA 1
ATOM 1788 C C . SER A 1 246 ? 14.868 4.807 -53.486 1.00 83.50 246 SER A C 1
ATOM 1790 O O . SER A 1 246 ? 14.714 5.538 -54.457 1.00 83.50 246 SER A O 1
ATOM 1792 N N . ASN A 1 247 ? 15.925 4.892 -52.674 1.00 75.44 247 ASN A N 1
ATOM 1793 C CA . ASN A 1 247 ? 17.156 5.651 -52.901 1.00 75.44 247 ASN A CA 1
ATOM 1794 C C . ASN A 1 247 ? 18.268 4.955 -52.099 1.00 75.44 247 ASN A C 1
ATOM 1796 O O . ASN A 1 247 ? 18.090 4.759 -50.898 1.00 75.44 247 ASN A O 1
ATOM 1800 N N . GLY A 1 248 ? 19.385 4.567 -52.720 1.00 61.62 248 GLY A N 1
ATOM 1801 C CA . GLY A 1 248 ? 20.454 3.862 -52.006 1.00 61.62 248 GLY A CA 1
ATOM 1802 C C . GLY A 1 248 ? 21.795 3.890 -52.728 1.00 61.62 248 GLY A C 1
ATOM 1803 O O . GLY A 1 248 ? 21.854 3.710 -53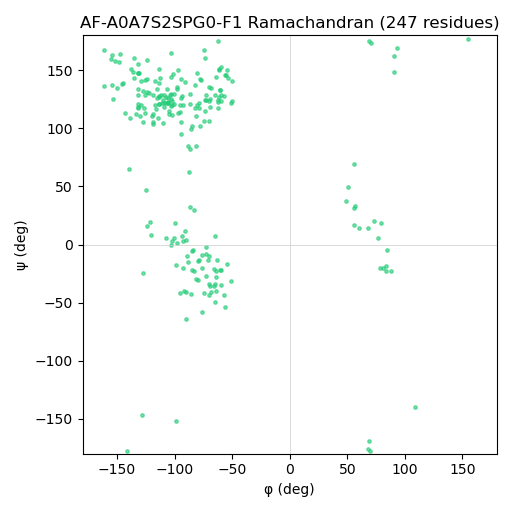.945 1.00 61.62 248 GLY A O 1
ATOM 1804 N N . GLY A 1 249 ? 22.851 4.131 -51.950 1.00 43.84 249 GLY A N 1
ATOM 1805 C CA . GLY A 1 249 ? 24.092 3.376 -52.102 1.00 43.84 249 GLY A CA 1
ATOM 1806 C C . GLY A 1 249 ? 23.945 2.031 -51.404 1.00 43.84 249 GLY A C 1
ATOM 1807 O O . GLY A 1 249 ? 23.089 1.949 -50.492 1.00 43.84 249 GLY A O 1
#

Nearest PDB structures (foldseek):
  2wb3-assembly1_A  TM=4.776E-01  e=2.573E-01  Streptococcus pyogenes
  4ufq-assembly2_A  TM=3.366E-01  e=1.861E-01  Streptomyces koganeiensis
  2dp5-assembly1_A  TM=3.042E-01  e=2.118E-01  Streptococcus pyogenes
  6x3m-assembly2_D  TM=3.794E-01  e=7.267E-01  Streptococcus pyogenes phage H4489A
  6x3m-assembly1_B  TM=2.364E-01  e=1.689E+00  Streptococcus pyogenes phage H4489A

pLDDT: mean 81.45, std 14.15, range [32.09, 98.31]

Organism: NCBI:txid1034831

Mean predicted aligned error: 16.45 Å

Sequence (249 aa):
CEAAWETFALTANASEAECEAAWETLTNVERVTCNKGVPGPVGDVMFTVIFDKFPVIPHQSNIFTHDGNPTIASFTCDLTEVIAAGTSTSPSCVVEDVVATNIKEYRFCSGRGLCNTIEGVCDCQPEFTGAACEEFDREVVSAGDNDVLLLHATNTEFDGNILHLMSTRPASSDFNFILAEADARTALTVRGDGNTTIGGTLEVSSGVSVYAGGLEVYDGGATVRAGGISIDQGGATVSAGGVVISNGG

Secondary structure (DSSP, 8-state):
-----------TT--HHHHHHHHTTSTT-SEEEEEEPPP-TT---EEEEEEEE--SS---BTTB--SSS--GGG-----TT---SSS----EEEEEES--SSPPP--GGGGSEEEETTTTEEEEPTTEESTTS-EE-------SSS-S-------TT--S-SS----SSPS-TT-EEEEEEETTEEEEEEETTS-EEESS----SS-----SS-----SS-----SS----SSS-----SS----SS--

Radius of gyration: 37.3 Å; Cα contacts (8 Å, |Δi|>4): 266; chains: 1; bounding box: 75×47×103 Å

Solvent-accessible surface area (backbone atoms only — not comparable to full-atom values): 17122 Å² total; per-residue (Å²): 131,81,82,78,75,85,79,84,88,81,63,85,83,54,52,38,68,56,47,26,57,54,55,44,65,38,79,66,33,58,37,54,49,41,45,65,50,80,59,48,104,50,64,38,49,36,40,41,40,31,49,74,40,65,47,92,68,79,70,66,55,103,84,50,85,70,61,47,83,71,58,69,86,80,59,83,79,88,65,88,82,68,76,62,81,73,87,32,86,71,73,48,75,47,80,46,72,76,66,92,64,92,66,76,68,51,45,70,17,58,75,37,31,49,70,39,84,88,79,77,43,43,50,47,38,91,58,31,33,66,80,36,18,77,38,73,56,85,75,90,78,80,89,68,100,64,77,93,74,81,86,78,81,88,57,93,81,68,88,79,67,93,78,82,88,86,72,94,66,76,70,33,85,90,44,60,79,41,80,40,67,58,97,91,39,59,49,38,35,32,30,42,58,66,57,69,49,67,63,66,88,87,85,70,95,86,70,85,88,75,86,75,91,64,89,86,73,92,71,95,67,88,84,77,92,66,92,71,86,86,74,95,70,93,70,88,85,76,94,67,94,72,87,86,79,92,78,79,135

Foldseek 3Di:
DPPDDDDDDDALPDDQVRVFVRQCVPLQAPGWGWDWDDQDPQRATEIEIERDDTDLQGPDDPVDDDQDDDDQVVDDDDCPPHDRPGPDDDHYYHYYYPDPPPGQGNDQLSVAFDQPPVVSFTHGHPQFDDRSSPHGDDDPDDDDPDDSDDQDDPDPPDPDDSDDQDDPDQQDQPAWSDFDDDPNQTQWTQGSNRDIDGSDDDDDDPDDDDDPPDDDDDPPDDDDPDDDDDDPDDDDDDPDDDDDPPDDD

InterPro domains:
  IPR000742 EGF-like domain [PS00022] (122-133)